Protein 9F8N (pdb70)

B-factor: mean 28.74, std 10.22, range [13.07, 97.09]

Foldseek 3Di:
DVVVVLVVLLVLLVVLVVCLQAQWAPSLLVNLVLADQQAKEFECDDPVNHTDIQTGSVSSNVVSVVCCVFFVGKHWAPWDKAQDPRSFKIKIKTKMWGWGRDPPFDIFIAIWIKMWMFGDDPSGTRYIYIYTDCVRVCVRRVHDDDDDDCPVPD/DVVVLVVLLVLVVVLVVCLQQQWAPSLLVNLVLADQQAKEFECDDPVNHTDIQTGSVSSNVVSVVCCVFFVGKHWAPWDKAQDPRSFKIKIKTKMWGWGRDPPFDIFIAIWIKMWMFGDDPSGTRYIYMYTDCVRVCVRRVHDDDDDDCPVDD

Solvent-accessible surface area: 14628 Å² total; per-residue (Å²): 116,76,69,61,64,79,84,64,33,45,76,83,2,72,80,17,0,60,98,4,0,97,15,108,33,128,58,14,69,99,47,39,88,15,4,16,118,88,0,25,1,14,36,59,9,5,9,55,28,123,54,66,28,35,164,14,52,89,56,16,13,110,74,7,98,27,17,30,137,14,36,52,85,25,38,13,35,81,44,72,13,8,37,6,80,46,15,53,13,0,5,1,12,2,132,1,74,8,3,0,47,21,46,68,25,100,156,17,104,7,156,13,56,6,5,0,0,0,98,13,80,149,22,50,0,72,48,3,20,31,10,12,8,3,0,42,24,2,92,18,5,67,28,113,34,22,100,16,129,91,137,48,50,151,119,73,81,70,85,73,59,30,48,118,82,2,68,97,18,0,61,98,4,2,109,16,122,33,130,59,13,67,145,47,38,90,16,4,14,99,82,0,24,1,15,35,56,10,6,11,61,23,126,54,69,28,33,163,14,67,94,58,16,14,110,74,8,97,24,20,30,126,8,38,48,82,24,42,18,41,104,52,79,14,2,39,7,75,46,10,53,16,0,6,1,22,2,75,1,58,2,8,0,44,22,42,68,24,101,163,20,109,6,130,5,46,6,5,0,0,0,98,13,85,151,24,54,0,67,50,4,19,31,11,12,10,3,0,43,23,3,104,19,5,70,30,87,29,27,139,14,127,88,138,51,50,154

Nearest PDB structures (foldseek):
  3jun-assembly1_A  TM=9.970E-01  e=4.809E-33  Burkholderia lata
  3dzl-assembly1_B  TM=9.963E-01  e=4.518E-33  Burkholderia lata
  3ff0-assembly1_B  TM=9.813E-01  e=1.593E-27  Pseudomonas aeruginosa
  3ff0-assembly1_A  TM=9.907E-01  e=1.100E-26  Pseudomonas aeruginosa
  3cnx-assembly1_A  TM=5.283E-01  e=7.586E-04  Streptomyces avermitilis

Sequence (307 aa):
SENRAQVAARQHNRRKIVEQQYMHTRGEARLKRHLLFTEDGVGGLWTTDSGQPIAIRGREKLGEHAVWWSSLQCFPDWVWTDIQIFETQDPNWFWVECRGEGAIVFPGYPRRGQQYRRNHFLHSFRFENGLIKEQREFMNPCEQFRRSLGIEVPEVRRDGLPENRAQVAARQHNRKIVEQYMHHTRGEARLKRHLLFTEDGVGGLWTTDSGQPIAIRGRREKLGEHAVWWSLQCFPDWVWTDIQQIFETQDPNWFWVECRGEGAIVFPGYPRGQQYRNHFLHSFRFEENGLIKEQREFMNPCEQFRSLGIEVPEVRRDGLP

Organism: Burkholderia lata (strain ATCC 17760 / DSM 23089 / LMG 22485 / NCIMB 9086 / R18194 / 383) (NCBI:txid482957)

InterPro domains:
  IPR004964 Phenazine biosynthesis protein A/B [PF03284] (16-164)
  IPR032710 NTF2-like domain superfamily [SSF54427] (23-152)

Structure (mmCIF, N/CA/C/O backbone):
data_9F8N
#
_entry.id   9F8N
#
_cell.length_a   54.016
_cell.length_b   68.849
_cell.length_c   54.170
_cell.angle_alpha   90.00
_cell.angle_beta   100.72
_cell.angle_gamma   90.00
#
_symmetry.space_group_name_H-M   'P 1 21 1'
#
loop_
_entity.id
_entity.type
_entity.pdbx_description
1 polymer 'Phenazine biosynthesis protein A/B'
2 non-polymer [2-(4-hydroxyphenyl)-6-oxidanyl-1-benzothiophen-3-yl]-[2-(2-methylpropylamino)phenyl]methanone
3 non-polymer GLYCEROL
4 water water
#
loop_
_atom_site.group_PDB
_atom_site.id
_atom_site.type_symbol
_atom_site.label_atom_id
_atom_site.label_alt_id
_atom_site.label_comp_id
_atom_site.label_asym_id
_atom_site.label_entity_id
_atom_site.label_seq_id
_atom_site.pdbx_PDB_ins_code
_atom_site.Cartn_x
_atom_site.Cartn_y
_atom_site.Cartn_z
_atom_site.occupancy
_atom_site.B_iso_or_equiv
_atom_site.auth_seq_id
_atom_site.auth_comp_id
_atom_site.auth_asym_id
_atom_site.auth_atom_id
_atom_site.pdbx_PDB_model_num
ATOM 1 N N . SER A 1 31 ? -16.697 24.941 -5.548 1.00 62.77 11 SER A N 1
ATOM 2 C CA . SER A 1 31 ? -16.984 23.756 -4.743 1.00 61.04 11 SER A CA 1
ATOM 3 C C . SER A 1 31 ? -16.203 23.769 -3.428 1.00 55.44 11 SER A C 1
ATOM 4 O O . SER A 1 31 ? -15.220 23.029 -3.252 1.00 52.32 11 SER A O 1
ATOM 7 N N . GLU A 1 32 ? -16.649 24.622 -2.505 1.00 52.21 12 GLU A N 1
ATOM 8 C CA . GLU A 1 32 ? -15.998 24.718 -1.203 1.00 50.59 12 GLU A CA 1
ATOM 9 C C . GLU A 1 32 ? -16.032 23.376 -0.482 1.00 48.54 12 GLU A C 1
ATOM 10 O O . GLU A 1 32 ? -15.011 22.905 0.030 1.00 47.29 12 GLU A O 1
ATOM 14 N N . ASN A 1 33 ? -17.200 22.727 -0.454 1.00 49.70 13 ASN A N 1
ATOM 15 C CA . ASN A 1 33 ? -17.310 21.457 0.258 1.00 49.02 13 ASN A CA 1
ATOM 16 C C . ASN A 1 33 ? -16.411 20.400 -0.377 1.00 46.51 13 ASN A C 1
ATOM 17 O O . ASN A 1 33 ? -15.737 19.642 0.327 1.00 44.24 13 ASN A O 1
ATOM 21 N N . ARG A 1 34 ? -16.400 20.326 -1.711 1.00 44.87 14 ARG A N 1
ATOM 22 C CA . ARG A 1 34 ? -15.541 19.359 -2.388 1.00 42.90 14 ARG A CA 1
ATOM 23 C C . ARG A 1 34 ? -14.075 19.582 -2.030 1.00 39.25 14 ARG A C 1
ATOM 24 O O . ARG A 1 34 ? -13.334 18.625 -1.783 1.00 38.00 14 ARG A O 1
ATOM 28 N N . ALA A 1 35 ? -13.639 20.841 -1.998 1.00 36.69 15 ALA A N 1
ATOM 29 C CA . ALA A 1 35 ? -12.261 21.133 -1.622 1.00 35.45 15 ALA A CA 1
ATOM 30 C C . ALA A 1 35 ? -11.973 20.735 -0.176 1.00 32.51 15 ALA A C 1
ATOM 31 O O . ALA A 1 35 ? -10.906 20.196 0.137 1.00 31.03 15 ALA A O 1
ATOM 38 N N . GLN A 1 36 ? -12.906 20.996 0.723 1.00 32.57 16 GLN A N 1
ATOM 39 C CA . GLN A 1 36 ? -12.687 20.606 2.106 1.00 33.13 16 GLN A CA 1
ATOM 40 C C . GLN A 1 36 ? -12.635 19.095 2.257 1.00 31.29 16 GLN A C 1
ATOM 41 O O . GLN A 1 36 ? -11.813 18.574 3.015 1.00 30.64 16 GLN A O 1
ATOM 55 N N . VAL A 1 37 ? -13.511 18.376 1.565 1.00 32.11 17 VAL A N 1
ATOM 56 C CA . VAL A 1 37 ? -13.515 16.920 1.656 1.00 33.52 17 VAL A CA 1
ATOM 57 C C . VAL A 1 37 ? -12.195 16.352 1.150 1.00 32.49 17 VAL A C 1
ATOM 58 O O . VAL A 1 37 ? -11.597 15.474 1.785 1.00 32.83 17 VAL A O 1
ATOM 71 N N . ALA A 1 38 ? -11.702 16.871 0.018 1.00 29.51 18 ALA A N 1
ATOM 72 C CA . ALA A 1 38 ? -10.443 16.387 -0.543 1.00 28.73 18 ALA A CA 1
ATOM 73 C C . ALA A 1 38 ? -9.287 16.644 0.406 1.00 26.60 18 ALA A C 1
ATOM 74 O O . ALA A 1 38 ? -8.405 15.791 0.579 1.00 26.97 18 ALA A O 1
ATOM 81 N N . ALA A 1 39 ? -9.254 17.832 1.004 1.00 24.72 19 ALA A N 1
ATOM 82 C CA . ALA A 1 39 ? -8.187 18.144 1.936 1.00 24.77 19 ALA A CA 1
ATOM 83 C C . ALA A 1 39 ? -8.231 17.184 3.110 1.00 24.30 19 ALA A C 1
ATOM 84 O O . ALA A 1 39 ? -7.202 16.659 3.539 1.00 23.81 19 ALA A O 1
ATOM 91 N N . ARG A 1 40 ? -9.420 16.971 3.677 1.00 24.76 20 ARG A N 1
ATOM 92 C CA . ARG A 1 40 ? -9.501 16.123 4.863 1.00 23.88 20 ARG A CA 1
ATOM 93 C C . ARG A 1 40 ? -9.065 14.687 4.569 1.00 23.64 20 ARG A C 1
ATOM 94 O O . ARG A 1 40 ? -8.322 14.085 5.355 1.00 24.36 20 ARG A O 1
ATOM 115 N N . GLN A 1 41 ? -9.431 14.151 3.407 1.00 23.31 21 GLN A N 1
ATOM 116 C CA . GLN A 1 41 ? -9.069 12.774 3.102 1.00 22.04 21 GLN A CA 1
ATOM 117 C C . GLN A 1 41 ? -7.562 12.633 2.909 1.00 23.29 21 GLN A C 1
ATOM 118 O O . GLN A 1 41 ? -6.956 11.650 3.363 1.00 23.87 21 GLN A O 1
ATOM 125 N N . HIS A 1 42 ? -6.942 13.601 2.221 1.00 22.51 22 HIS A N 1
ATOM 126 C CA . HIS A 1 42 ? -5.499 13.552 2.055 1.00 19.64 22 HIS A CA 1
ATOM 127 C C . HIS A 1 42 ? -4.794 13.727 3.387 1.00 19.37 22 HIS A C 1
ATOM 128 O O . HIS A 1 42 ? -3.869 12.979 3.711 1.00 19.62 22 HIS A O 1
ATOM 142 N N . ASN A 1 43 ? -5.225 14.729 4.168 1.00 19.50 23 ASN A N 1
ATOM 143 C CA . ASN A 1 43 ? -4.559 14.995 5.433 1.00 19.85 23 ASN A CA 1
ATOM 144 C C . ASN A 1 43 ? -4.658 13.799 6.373 1.00 19.27 23 ASN A C 1
ATOM 145 O O . ASN A 1 43 ? -3.704 13.498 7.101 1.00 19.14 23 ASN A O 1
ATOM 156 N N A ARG A 1 44 ? -5.795 13.103 6.366 0.45 20.95 24 ARG A N 1
ATOM 157 N N B ARG A 1 44 ? -5.800 13.099 6.369 0.55 19.47 24 ARG A N 1
ATOM 158 C CA A ARG A 1 44 ? -5.915 11.917 7.204 0.45 22.21 24 ARG A CA 1
ATOM 159 C CA B ARG A 1 44 ? -5.933 11.898 7.191 0.55 19.62 24 ARG A CA 1
ATOM 160 C C A ARG A 1 44 ? -4.858 10.881 6.842 0.45 21.59 24 ARG A C 1
ATOM 161 C C B ARG A 1 44 ? -4.877 10.858 6.831 0.55 19.55 24 ARG A C 1
ATOM 162 O O A ARG A 1 44 ? -4.280 10.239 7.728 0.45 21.88 24 ARG A O 1
ATOM 163 O O B ARG A 1 44 ? -4.322 10.186 7.708 0.55 19.67 24 ARG A O 1
ATOM 204 N N . LYS A 1 45 ? -4.565 10.727 5.546 1.00 20.57 25 LYS A N 1
ATOM 205 C CA . LYS A 1 45 ? -3.552 9.761 5.144 1.00 22.09 25 LYS A CA 1
ATOM 206 C C . LYS A 1 45 ? -2.179 10.152 5.673 1.00 19.85 25 LYS A C 1
ATOM 207 O O . LYS A 1 45 ? -1.403 9.290 6.078 1.00 20.39 25 LYS A O 1
ATOM 215 N N . ILE A 1 46 ? -1.886 11.451 5.713 1.00 18.58 26 ILE A N 1
ATOM 216 C CA . ILE A 1 46 ? -0.618 11.918 6.270 1.00 18.85 26 ILE A CA 1
ATOM 217 C C . ILE A 1 46 ? -0.562 11.636 7.772 1.00 17.49 26 ILE A C 1
ATOM 218 O O . ILE A 1 46 ? 0.484 11.244 8.301 1.00 18.13 26 ILE A O 1
ATOM 234 N N . VAL A 1 47 ? -1.666 11.887 8.501 1.00 17.75 27 VAL A N 1
ATOM 235 C CA . VAL A 1 47 ? -1.695 11.567 9.935 1.00 18.20 27 VAL A CA 1
ATOM 236 C C . VAL A 1 47 ? -1.439 10.083 10.159 1.00 18.68 27 VAL A C 1
ATOM 237 O O . VAL A 1 47 ? -0.644 9.693 11.024 1.00 18.33 27 VAL A O 1
ATOM 250 N N . GLU A 1 48 ? -2.118 9.238 9.382 1.00 19.05 28 GLU A N 1
ATOM 251 C CA . GLU A 1 48 ? -1.905 7.802 9.484 1.00 19.77 28 GLU A CA 1
ATOM 252 C C . GLU A 1 48 ? -0.438 7.466 9.243 1.00 19.43 28 GLU A C 1
ATOM 253 O O . GLU A 1 48 ? 0.170 6.699 9.996 1.00 19.69 28 GLU A O 1
ATOM 265 N N A GLN A 1 49 ? 0.165 8.057 8.209 0.61 19.27 29 GLN A N 1
ATOM 266 N N C GLN A 1 49 ? 0.137 8.010 8.166 0.39 18.91 29 GLN A N 1
ATOM 267 C CA A GLN A 1 49 ? 1.557 7.738 7.914 0.61 19.48 29 GLN A CA 1
ATOM 268 C CA C GLN A 1 49 ? 1.549 7.782 7.882 0.39 19.17 29 GLN A CA 1
ATOM 269 C C A GLN A 1 49 ? 2.492 8.208 9.024 0.61 19.23 29 GLN A C 1
ATOM 270 C C C GLN A 1 49 ? 2.403 8.159 9.087 0.39 17.71 29 GLN A C 1
ATOM 271 O O A GLN A 1 49 ? 3.473 7.525 9.353 0.61 20.78 29 GLN A O 1
ATOM 272 O O C GLN A 1 49 ? 3.201 7.353 9.577 0.39 17.13 29 GLN A O 1
ATOM 299 N N . TYR A 1 50 ? 2.228 9.387 9.589 1.00 17.31 30 TYR A N 1
ATOM 300 C CA . TYR A 1 50 ? 3.034 9.853 10.704 1.00 17.24 30 TYR A CA 1
ATOM 301 C C . TYR A 1 50 ? 2.960 8.873 11.861 1.00 16.73 30 TYR A C 1
ATOM 302 O O . TYR A 1 50 ? 3.981 8.479 12.429 1.00 17.45 30 TYR A O 1
ATOM 321 N N . MET A 1 51 ? 1.741 8.517 12.263 1.00 16.62 31 MET A N 1
ATOM 322 C CA . MET A 1 51 ? 1.565 7.686 13.442 1.00 16.51 31 MET A CA 1
ATOM 323 C C . MET A 1 51 ? 2.140 6.293 13.279 1.00 17.83 31 MET A C 1
ATOM 324 O O . MET A 1 51 ? 2.475 5.656 14.290 1.00 19.42 31 MET A O 1
ATOM 338 N N . HIS A 1 52 ? 2.273 5.812 12.043 1.00 17.97 32 HIS A N 1
ATOM 339 C CA . HIS A 1 52 ? 2.812 4.497 11.761 1.00 18.87 32 HIS A CA 1
ATOM 340 C C . HIS A 1 52 ? 4.277 4.529 11.373 1.00 19.74 32 HIS A C 1
ATOM 341 O O . HIS A 1 52 ? 4.829 3.487 11.018 1.00 22.33 32 HIS A O 1
ATOM 355 N N . THR A 1 53 ? 4.920 5.686 11.440 1.00 19.10 33 THR A N 1
ATOM 356 C CA . THR A 1 53 ? 6.343 5.780 11.099 1.00 19.00 33 THR A CA 1
ATOM 357 C C . THR A 1 53 ? 7.188 5.224 12.242 1.00 20.04 33 THR A C 1
ATOM 358 O O . THR A 1 53 ? 7.167 5.753 13.362 1.00 20.80 33 THR A O 1
ATOM 369 N N . ARG A 1 54 ? 7.957 4.187 11.933 1.00 20.50 34 ARG A N 1
ATOM 370 C CA . ARG A 1 54 ? 8.751 3.470 12.909 1.00 21.01 34 ARG A CA 1
ATOM 371 C C . ARG A 1 54 ? 10.130 3.173 12.347 1.00 23.52 34 ARG A C 1
ATOM 372 O O . ARG A 1 54 ? 10.349 3.202 11.137 1.00 24.12 34 ARG A O 1
ATOM 393 N N . GLY A 1 55 ? 11.055 2.873 13.251 1.00 23.34 35 GLY A N 1
ATOM 394 C CA . GLY A 1 55 ? 12.368 2.416 12.826 1.00 25.19 35 GLY A CA 1
ATOM 395 C C . GLY A 1 55 ? 13.073 3.446 11.967 1.00 25.18 35 GLY A C 1
ATOM 396 O O . GLY A 1 55 ? 12.983 4.658 12.208 1.00 24.67 35 GLY A O 1
ATOM 400 N N . GLU A 1 56 ? 13.825 2.961 10.971 1.00 28.04 36 GLU A N 1
ATOM 401 C CA . GLU A 1 56 ? 14.627 3.860 10.156 1.00 29.64 36 GLU A CA 1
ATOM 402 C C . GLU A 1 56 ? 13.788 4.877 9.401 1.00 28.31 36 GLU A C 1
ATOM 403 O O . GLU A 1 56 ? 14.291 5.959 9.086 1.00 28.26 36 GLU A O 1
ATOM 415 N N . ALA A 1 57 ? 12.517 4.574 9.135 1.00 25.96 37 ALA A N 1
ATOM 416 C CA . ALA A 1 57 ? 11.648 5.527 8.456 1.00 25.23 37 ALA A CA 1
ATOM 417 C C . ALA A 1 57 ? 11.490 6.804 9.266 1.00 22.76 37 ALA A C 1
ATOM 418 O O . ALA A 1 57 ? 11.155 7.843 8.704 1.00 22.35 37 ALA A O 1
ATOM 425 N N . ARG A 1 58 ? 11.747 6.760 10.567 1.00 20.73 38 ARG A N 1
ATOM 426 C CA . ARG A 1 58 ? 11.683 7.988 11.357 1.00 20.71 38 ARG A CA 1
ATOM 427 C C . ARG A 1 58 ? 12.647 9.044 10.827 1.00 21.32 38 ARG A C 1
ATOM 428 O O . ARG A 1 58 ? 12.411 10.242 10.999 1.00 21.31 38 ARG A O 1
ATOM 449 N N . LEU A 1 59 ? 13.741 8.622 10.178 1.00 22.08 39 LEU A N 1
ATOM 450 C CA . LEU A 1 59 ? 14.708 9.573 9.632 1.00 23.57 39 LEU A CA 1
ATOM 451 C C . LEU A 1 59 ? 14.113 10.442 8.534 1.00 23.92 39 LEU A C 1
ATOM 452 O O . LEU A 1 59 ? 14.705 11.475 8.201 1.00 24.59 39 LEU A O 1
ATOM 468 N N . LYS A 1 60 ? 12.986 10.041 7.939 1.00 23.19 40 LYS A N 1
ATOM 469 C CA . LYS A 1 60 ? 12.351 10.803 6.868 1.00 23.25 40 LYS A CA 1
ATOM 470 C C . LYS A 1 60 ? 10.978 11.355 7.253 1.00 21.94 40 LYS A C 1
ATOM 471 O O . LYS A 1 60 ? 10.276 11.920 6.412 1.00 22.47 40 LYS A O 1
ATOM 481 N N . ARG A 1 61 ? 10.586 11.238 8.521 1.00 20.54 41 ARG A N 1
ATOM 482 C CA . ARG A 1 61 ? 9.268 11.721 8.935 1.00 20.17 41 ARG A CA 1
ATOM 483 C C . ARG A 1 61 ? 9.130 13.230 8.758 1.00 19.71 41 ARG A C 1
ATOM 484 O O . ARG A 1 61 ? 8.015 13.729 8.548 1.00 19.62 41 ARG A O 1
ATOM 505 N N . HIS A 1 62 ? 10.242 13.967 8.809 1.00 19.50 42 HIS A N 1
ATOM 506 C CA . HIS A 1 62 ? 10.178 15.409 8.638 1.00 19.66 42 HIS A CA 1
ATOM 507 C C . HIS A 1 62 ? 9.674 15.792 7.251 1.00 20.56 42 HIS A C 1
ATOM 508 O O . HIS A 1 62 ? 9.249 16.928 7.055 1.00 20.72 42 HIS A O 1
ATOM 522 N N . LEU A 1 63 ? 9.728 14.882 6.273 1.00 19.48 43 LEU A N 1
ATOM 523 C CA . LEU A 1 63 ? 9.234 15.214 4.942 1.00 20.55 43 LEU A CA 1
ATOM 524 C C . LEU A 1 63 ? 7.710 15.284 4.904 1.00 20.07 43 LEU A C 1
ATOM 525 O O . LEU A 1 63 ? 7.130 15.699 3.900 1.00 21.18 43 LEU A O 1
ATOM 541 N N . LEU A 1 64 ? 7.035 14.911 5.979 1.00 18.90 44 LEU A N 1
ATOM 542 C CA . LEU A 1 64 ? 5.589 15.101 6.092 1.00 18.31 44 LEU A CA 1
ATOM 543 C C . LEU A 1 64 ? 5.205 16.507 6.527 1.00 17.96 44 LEU A C 1
ATOM 544 O O . LEU A 1 64 ? 4.001 16.789 6.637 1.00 18.84 44 LEU A O 1
ATOM 560 N N . PHE A 1 65 ? 6.184 17.366 6.799 1.00 18.46 45 PHE A N 1
ATOM 561 C CA . PHE A 1 65 ? 5.989 18.734 7.255 1.00 18.17 45 PHE A CA 1
ATOM 562 C C . PHE A 1 65 ? 6.264 19.725 6.126 1.00 19.41 45 PHE A C 1
ATOM 563 O O . PHE A 1 65 ? 7.032 19.458 5.202 1.00 21.33 45 PHE A O 1
ATOM 580 N N . THR A 1 66 ? 5.652 20.906 6.246 1.00 20.20 46 THR A N 1
ATOM 581 C CA . THR A 1 66 ? 6.072 22.044 5.429 1.00 21.58 46 THR A CA 1
ATOM 582 C C . THR A 1 66 ? 7.503 22.436 5.818 1.00 21.98 46 THR A C 1
ATOM 583 O O . THR A 1 66 ? 8.016 22.050 6.866 1.00 21.94 46 THR A O 1
ATOM 594 N N . GLU A 1 67 ? 8.157 23.226 4.970 1.00 23.74 47 GLU A N 1
ATOM 595 C CA . GLU A 1 67 ? 9.541 23.581 5.256 1.00 24.75 47 GLU A CA 1
ATOM 596 C C . GLU A 1 67 ? 9.686 24.309 6.582 1.00 24.97 47 GLU A C 1
ATOM 597 O O . GLU A 1 67 ? 10.686 24.124 7.292 1.00 25.97 47 GLU A O 1
ATOM 609 N N . ASP A 1 68 ? 8.707 25.140 6.935 1.00 26.55 48 ASP A N 1
ATOM 610 C CA . ASP A 1 68 ? 8.714 25.866 8.195 1.00 27.11 48 ASP A CA 1
ATOM 611 C C . ASP A 1 68 ? 7.854 25.191 9.265 1.00 25.20 48 ASP A C 1
ATOM 612 O O . ASP A 1 68 ? 7.480 25.830 10.255 1.00 25.94 48 ASP A O 1
ATOM 621 N N . GLY A 1 69 ? 7.525 23.916 9.061 1.00 22.21 49 GLY A N 1
ATOM 622 C CA . GLY A 1 69 ? 6.687 23.210 10.012 1.00 21.51 49 GLY A CA 1
ATOM 623 C C . GLY A 1 69 ? 7.352 23.054 11.366 1.00 20.49 49 GLY A C 1
ATOM 624 O O . GLY A 1 69 ? 8.579 23.039 11.494 1.00 22.21 49 GLY A O 1
ATOM 628 N N . VAL A 1 70 ? 6.516 22.924 12.385 1.00 19.53 50 VAL A N 1
ATOM 629 C CA . VAL A 1 70 ? 6.941 22.836 13.770 1.00 19.34 50 VAL A CA 1
ATOM 630 C C . VAL A 1 70 ? 6.349 21.569 14.370 1.00 18.63 50 VAL A C 1
ATOM 631 O O . VAL A 1 70 ? 5.174 21.253 14.147 1.00 19.21 50 VAL A O 1
ATOM 644 N N . GLY A 1 71 ? 7.169 20.858 15.145 1.00 18.57 51 GLY A N 1
ATOM 645 C CA . GLY A 1 71 ? 6.712 19.713 15.899 1.00 17.96 51 GLY A CA 1
ATOM 646 C C . GLY A 1 71 ? 7.266 19.777 17.313 1.00 18.81 51 GLY A C 1
ATOM 647 O O . GLY A 1 71 ? 8.164 20.542 17.583 1.00 24.38 51 GLY A O 1
ATOM 651 N N . GLY A 1 72 ? 6.726 18.974 18.204 1.00 18.23 52 GLY A N 1
ATOM 652 C CA . GLY A 1 72 ? 7.359 18.837 19.496 1.00 18.38 52 GLY A CA 1
ATOM 653 C C . GLY A 1 72 ? 6.395 18.516 20.617 1.00 17.95 52 GLY A C 1
ATOM 654 O O . GLY A 1 72 ? 5.247 18.125 20.397 1.00 18.16 52 GLY A O 1
ATOM 658 N N . LEU A 1 73 ? 6.908 18.696 21.837 1.00 17.59 53 LEU A N 1
ATOM 659 C CA . LEU A 1 73 ? 6.302 18.228 23.080 1.00 17.86 53 LEU A CA 1
ATOM 660 C C . LEU A 1 73 ? 5.797 19.437 23.859 1.00 17.43 53 LEU A C 1
ATOM 661 O O . LEU A 1 73 ? 6.575 20.317 24.235 1.00 18.70 53 LEU A O 1
ATOM 677 N N . TRP A 1 74 ? 4.473 19.494 24.071 1.00 17.27 54 TRP A N 1
ATOM 678 C CA . TRP A 1 74 ? 3.884 20.669 24.692 1.00 18.50 54 TRP A CA 1
ATOM 679 C C . TRP A 1 74 ? 3.745 20.550 26.202 1.00 19.98 54 TRP A C 1
ATOM 680 O O . TRP A 1 74 ? 3.368 21.530 26.833 1.00 23.99 54 TRP A O 1
ATOM 701 N N . THR A 1 75 ? 4.056 19.408 26.791 1.00 17.27 55 THR A N 1
ATOM 702 C CA . THR A 1 75 ? 3.892 19.150 28.222 1.00 17.17 55 THR A CA 1
ATOM 703 C C . THR A 1 75 ? 5.244 18.688 28.759 1.00 17.53 55 THR A C 1
ATOM 704 O O . THR A 1 75 ? 5.631 17.539 28.535 1.00 18.67 55 THR A O 1
ATOM 715 N N . THR A 1 76 ? 5.954 19.559 29.475 1.00 19.11 56 THR A N 1
ATOM 716 C CA . THR A 1 76 ? 7.281 19.246 29.982 1.00 19.79 56 THR A CA 1
ATOM 717 C C . THR A 1 76 ? 7.375 19.652 31.446 1.00 19.78 56 THR A C 1
ATOM 718 O O . THR A 1 76 ? 6.538 20.379 31.989 1.00 20.53 56 THR A O 1
ATOM 729 N N . ASP A 1 77 ? 8.484 19.244 32.055 1.00 20.21 57 ASP A N 1
ATOM 730 C CA . ASP A 1 77 ? 8.741 19.578 33.447 1.00 23.01 57 ASP A CA 1
ATOM 731 C C . ASP A 1 77 ? 8.799 21.078 33.655 1.00 24.18 57 ASP A C 1
ATOM 732 O O . ASP A 1 77 ? 8.322 21.586 34.674 1.00 26.61 57 ASP A O 1
ATOM 741 N N . SER A 1 78 ? 9.382 21.806 32.708 1.00 25.34 58 SER A N 1
ATOM 742 C CA . SER A 1 78 ? 9.605 23.222 32.919 1.00 28.72 58 SER A CA 1
ATOM 743 C C . SER A 1 78 ? 8.352 24.043 32.697 1.00 27.47 58 SER A C 1
ATOM 744 O O . SER A 1 78 ? 8.312 25.207 33.108 1.00 31.79 58 SER A O 1
ATOM 752 N N . GLY A 1 79 ? 7.341 23.475 32.046 1.00 25.94 59 GLY A N 1
ATOM 753 C CA . GLY A 1 79 ? 6.148 24.207 31.692 1.00 26.15 59 GLY A CA 1
ATOM 754 C C . GLY A 1 79 ? 6.185 24.931 30.355 1.00 29.77 59 GLY A C 1
ATOM 755 O O . GLY A 1 79 ? 5.190 25.568 29.986 1.00 33.92 59 GLY A O 1
ATOM 759 N N . GLN A 1 80 ? 7.287 24.885 29.638 1.00 27.04 60 GLN A N 1
ATOM 760 C CA . GLN A 1 80 ? 7.373 25.452 28.299 1.00 29.34 60 GLN A CA 1
ATOM 761 C C . GLN A 1 80 ? 7.466 24.334 27.276 1.00 25.61 60 GLN A C 1
ATOM 762 O O . GLN A 1 80 ? 8.129 23.325 27.533 1.00 27.32 60 GLN A O 1
ATOM 776 N N . PRO A 1 81 ? 6.835 24.480 26.111 1.00 25.07 61 PRO A N 1
ATOM 777 C CA . PRO A 1 81 ? 6.985 23.458 25.071 1.00 23.22 61 PRO A CA 1
ATOM 778 C C . PRO A 1 81 ? 8.422 23.337 24.594 1.00 23.32 61 PRO A C 1
ATOM 779 O O . PRO A 1 81 ? 9.192 24.301 24.611 1.00 25.59 61 PRO A O 1
ATOM 790 N N . ILE A 1 82 ? 8.757 22.133 24.139 1.00 21.61 62 ILE A N 1
ATOM 791 C CA . ILE A 1 82 ? 9.974 21.883 23.373 1.00 22.70 62 ILE A CA 1
ATOM 792 C C . ILE A 1 82 ? 9.530 21.836 21.925 1.00 21.89 62 ILE A C 1
ATOM 793 O O . ILE A 1 82 ? 8.959 20.843 21.467 1.00 23.11 62 ILE A O 1
ATOM 809 N N . ALA A 1 83 ? 9.733 22.936 21.218 1.00 22.59 63 ALA A N 1
ATOM 810 C CA . ALA A 1 83 ? 9.265 23.085 19.854 1.00 24.51 63 ALA A CA 1
ATOM 811 C C . ALA A 1 83 ? 10.471 22.963 18.943 1.00 25.13 63 ALA A C 1
ATOM 812 O O . ALA A 1 83 ? 11.465 23.670 19.124 1.00 27.98 63 ALA A O 1
ATOM 819 N N . ILE A 1 84 ? 10.365 22.081 17.967 1.00 22.39 64 ILE A N 1
ATOM 820 C CA . ILE A 1 84 ? 11.410 21.806 16.997 1.00 23.41 64 ILE A CA 1
ATOM 82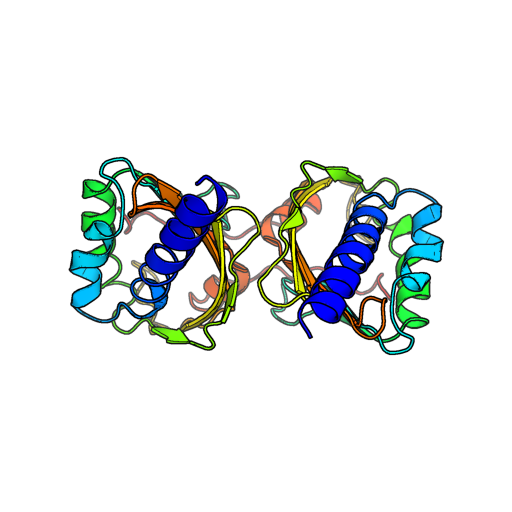1 C C . ILE A 1 84 ? 10.952 22.504 15.720 1.00 22.64 64 ILE A C 1
ATOM 822 O O . ILE A 1 84 ? 9.930 22.135 15.128 1.00 22.97 64 ILE A O 1
ATOM 838 N N . ARG A 1 85 ? 11.688 23.535 15.302 1.00 25.02 65 ARG A N 1
ATOM 839 C CA . ARG A 1 85 ? 11.204 24.502 14.322 1.00 26.30 65 ARG A CA 1
ATOM 840 C C . ARG A 1 85 ? 11.899 24.326 12.977 1.00 26.12 65 ARG A C 1
ATOM 841 O O . ARG A 1 85 ? 13.108 24.580 12.847 1.00 27.75 65 ARG A O 1
ATOM 862 N N . GLY A 1 86 ? 11.128 23.890 11.994 1.00 25.61 66 GLY A N 1
ATOM 863 C CA . GLY A 1 86 ? 11.572 23.801 10.626 1.00 26.04 66 GLY A CA 1
ATOM 864 C C . GLY A 1 86 ? 11.921 22.382 10.259 1.00 26.23 66 GLY A C 1
ATOM 865 O O . GLY A 1 86 ? 12.356 21.575 11.088 1.00 25.11 66 GLY A O 1
ATOM 869 N N . ARG A 1 87 ? 11.728 22.071 8.991 1.00 30.34 67 ARG A N 1
ATOM 870 C CA . ARG A 1 87 ? 11.969 20.721 8.507 1.00 31.72 67 ARG A CA 1
ATOM 871 C C . ARG A 1 87 ? 13.405 20.265 8.764 1.00 33.92 67 ARG A C 1
ATOM 872 O O . ARG A 1 87 ? 13.628 19.102 9.121 1.00 35.29 67 ARG A O 1
ATOM 893 N N . GLU A 1 88 ? 14.395 21.148 8.625 1.00 36.31 68 GLU A N 1
ATOM 894 C CA . GLU A 1 88 ? 15.778 20.729 8.869 1.00 39.02 68 GLU A CA 1
ATOM 895 C C . GLU A 1 88 ? 16.016 20.325 10.327 1.00 35.94 68 GLU A C 1
ATOM 896 O O . GLU A 1 88 ? 16.622 19.280 10.607 1.00 37.33 68 GLU A O 1
ATOM 903 N N . LYS A 1 89 ? 15.573 21.147 11.277 1.00 31.87 69 LYS A N 1
ATOM 904 C CA . LYS A 1 89 ? 15.713 20.763 12.678 1.00 31.32 69 LYS A CA 1
ATOM 905 C C . LYS A 1 89 ? 14.896 19.523 13.020 1.00 27.66 69 LYS A C 1
ATOM 906 O O . LYS A 1 89 ? 15.305 18.728 13.869 1.00 27.93 69 LYS A O 1
ATOM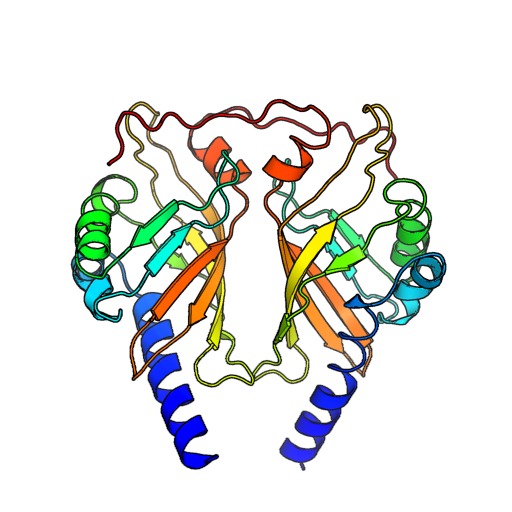 913 N N . LEU A 1 90 ? 13.732 19.337 12.396 1.00 24.48 70 LEU A N 1
ATOM 914 C CA . LEU A 1 90 ? 12.981 18.108 12.647 1.00 22.89 70 LEU A CA 1
ATOM 915 C C . LEU A 1 90 ? 13.769 16.884 12.195 1.00 23.40 70 LEU A C 1
ATOM 916 O O . LEU A 1 90 ? 13.804 15.870 12.898 1.00 24.20 70 LEU A O 1
ATOM 932 N N . GLY A 1 91 ? 14.437 16.969 11.037 1.00 24.78 71 GLY A N 1
ATOM 933 C CA . GLY A 1 91 ? 15.273 15.857 10.598 1.00 27.02 71 GLY A CA 1
ATOM 934 C C . GLY A 1 91 ? 16.427 15.559 11.550 1.00 28.05 71 GLY A C 1
ATOM 935 O O . GLY A 1 91 ? 16.756 14.398 11.800 1.00 29.43 71 GLY A O 1
ATOM 939 N N . GLU A 1 92 ? 17.027 16.594 12.133 1.00 31.20 72 GLU A N 1
ATOM 940 C CA . GLU A 1 92 ? 18.088 16.375 13.120 1.00 34.25 72 GLU A CA 1
ATOM 941 C C . GLU A 1 92 ? 17.551 15.708 14.388 1.00 33.32 72 GLU A C 1
ATOM 942 O O . GLU A 1 92 ? 18.200 14.819 14.965 1.00 33.77 72 GLU A O 1
ATOM 954 N N . HIS A 1 93 ? 16.380 16.155 14.858 1.00 30.95 73 HIS A N 1
ATOM 955 C CA . HIS A 1 93 ? 15.737 15.545 16.023 1.00 30.76 73 HIS A CA 1
ATOM 956 C C . HIS A 1 93 ? 15.541 14.052 15.823 1.00 28.38 73 HIS A C 1
ATOM 957 O O . HIS A 1 93 ? 15.694 13.264 16.762 1.00 28.17 73 HIS A O 1
ATOM 971 N N . ALA A 1 94 ? 15.230 13.636 14.601 1.00 26.56 74 ALA A N 1
ATOM 972 C CA . ALA A 1 94 ? 15.001 12.220 14.363 1.00 26.21 74 ALA A CA 1
ATOM 973 C C . ALA A 1 94 ? 16.255 11.400 14.634 1.00 25.32 74 ALA A C 1
ATOM 974 O O . ALA A 1 94 ? 16.165 10.266 15.114 1.00 25.28 74 ALA A O 1
ATOM 981 N N . VAL A 1 95 ? 17.429 11.936 14.312 1.00 26.38 75 VAL A N 1
ATOM 982 C CA . VAL A 1 95 ? 18.667 11.224 14.601 1.00 28.82 75 VAL A CA 1
ATOM 983 C C . VAL A 1 95 ? 18.784 10.982 16.095 1.00 28.87 75 VAL A C 1
ATOM 984 O O . VAL A 1 95 ? 19.098 9.872 16.545 1.00 29.30 75 VAL A O 1
ATOM 997 N N A TRP A 1 96 ? 18.498 12.014 16.888 0.54 26.69 76 TRP A N 1
ATOM 998 N N B TRP A 1 96 ? 18.540 12.024 16.894 0.46 30.17 76 TRP A N 1
ATOM 999 C CA A TRP A 1 96 ? 18.564 11.880 18.336 0.54 28.01 76 TRP A CA 1
ATOM 1000 C CA B TRP A 1 96 ? 18.648 11.887 18.342 0.46 33.35 76 TRP A CA 1
ATOM 1001 C C A TRP A 1 96 ? 17.543 10.865 18.826 0.54 27.47 76 TRP A C 1
ATOM 1002 C C B TRP A 1 96 ? 17.553 10.987 18.892 0.46 32.95 76 TRP A C 1
ATOM 1003 O O A TRP A 1 96 ? 17.855 10.003 19.653 0.54 30.54 76 TRP A O 1
ATOM 1004 O O B TRP A 1 96 ? 17.761 10.303 19.899 0.46 34.71 76 TRP A O 1
ATOM 1011 N N A SER A 1 97 ? 16.307 10.956 18.323 0.54 27.37 77 SER A N 1
ATOM 1012 N N B SER A 1 97 ? 16.386 10.979 18.248 0.46 31.63 77 SER A N 1
ATOM 1013 C CA A SER A 1 97 ? 15.244 10.080 18.798 0.54 30.32 77 SER A CA 1
ATOM 1014 C CA B SER A 1 97 ? 15.280 10.155 18.714 0.46 30.92 77 SER A CA 1
ATOM 1015 C C A SER A 1 97 ? 15.544 8.623 18.485 0.54 29.67 77 SER A C 1
ATOM 1016 C C B SER A 1 97 ? 15.550 8.678 18.472 0.46 29.97 77 SER A C 1
ATOM 1017 O O A SER A 1 97 ? 15.218 7.736 19.278 0.54 30.50 77 SER A O 1
ATOM 1018 O O B SER A 1 97 ? 15.210 7.835 19.306 0.46 30.60 77 SER A O 1
ATOM 1033 N N . LEU A 1 98 ? 16.166 8.342 17.342 1.00 30.06 78 LEU A N 1
ATOM 1034 C CA . LEU A 1 98 ? 16.487 6.945 17.059 1.00 32.87 78 LEU A CA 1
ATOM 1035 C C . LEU A 1 98 ? 17.528 6.388 18.023 1.00 32.88 78 LEU A C 1
ATOM 1036 O O . LEU A 1 98 ? 17.546 5.177 18.298 1.00 34.64 78 LEU A O 1
ATOM 1053 N N . GLN A 1 99 ? 18.372 7.245 18.576 1.00 30.13 79 GLN A N 1
ATOM 1054 C CA . GLN A 1 99 ? 19.303 6.784 19.593 1.00 31.30 79 GLN A CA 1
ATOM 1055 C C . GLN A 1 99 ? 18.636 6.681 20.958 1.00 28.94 79 GLN A C 1
ATOM 1056 O O . GLN A 1 99 ? 18.852 5.708 21.684 1.00 30.40 79 GLN A O 1
ATOM 1070 N N . CYS A 1 100 ? 17.840 7.669 21.336 1.00 26.74 80 CYS A N 1
ATOM 1071 C CA . CYS A 1 100 ? 17.300 7.717 22.691 1.00 27.10 80 CYS A CA 1
ATOM 1072 C C . CYS A 1 100 ? 16.017 6.926 22.852 1.00 24.70 80 CYS A C 1
ATOM 1073 O O . CYS A 1 100 ? 15.701 6.509 23.966 1.00 25.28 80 CYS A O 1
ATOM 1081 N N . PHE A 1 101 ? 15.306 6.672 21.764 1.00 21.82 81 PHE A N 1
ATOM 1082 C CA . PHE A 1 101 ? 14.065 5.901 21.778 1.00 20.72 81 PHE A CA 1
ATOM 1083 C C . PHE A 1 101 ? 14.138 4.914 20.619 1.00 20.55 81 PHE A C 1
ATOM 1084 O O . PHE A 1 101 ? 13.434 5.045 19.613 1.00 20.94 81 PHE A O 1
ATOM 1101 N N . PRO A 1 102 ? 15.013 3.909 20.725 1.00 21.74 82 PRO A N 1
ATOM 1102 C CA . PRO A 1 102 ? 15.391 3.125 19.531 1.00 21.82 82 PRO A CA 1
ATOM 1103 C C . PRO A 1 102 ? 14.280 2.255 18.959 1.00 22.41 82 PRO A C 1
ATOM 1104 O O . PRO A 1 102 ? 14.342 1.928 17.775 1.00 26.08 82 PRO A O 1
ATOM 1115 N N . ASP A 1 103 ? 13.281 1.863 19.749 1.00 21.50 83 ASP A N 1
ATOM 1116 C CA . ASP A 1 103 ? 12.229 0.962 19.291 1.00 21.10 83 ASP A CA 1
ATOM 1117 C C . ASP A 1 103 ? 10.843 1.559 19.489 1.00 19.37 83 ASP A C 1
ATOM 1118 O O . ASP A 1 103 ? 9.856 0.812 19.557 1.00 21.59 83 ASP A O 1
ATOM 1127 N N . TRP A 1 104 ? 10.746 2.883 19.574 1.00 19.12 84 TRP A N 1
ATOM 1128 C CA . TRP A 1 104 ? 9.491 3.545 19.926 1.00 18.50 84 TRP A CA 1
ATOM 1129 C C . TRP A 1 104 ? 8.376 3.215 18.955 1.00 19.20 84 TRP A C 1
ATOM 1130 O O . TRP A 1 104 ? 8.543 3.305 17.730 1.00 20.15 84 TRP A O 1
ATOM 1151 N N . VAL A 1 105 ? 7.211 2.904 19.513 1.00 17.67 85 VAL A N 1
ATOM 1152 C CA . VAL A 1 105 ? 6.005 2.719 18.730 1.00 17.66 85 VAL A CA 1
ATOM 1153 C C . VAL A 1 105 ? 4.850 3.468 19.367 1.00 17.53 85 VAL A C 1
ATOM 1154 O O . VAL A 1 105 ? 4.721 3.535 20.589 1.00 17.99 85 VAL A O 1
ATOM 1167 N N . TRP A 1 106 ? 3.982 3.978 18.506 1.00 16.97 86 TRP A N 1
ATOM 1168 C CA . TRP A 1 106 ? 2.651 4.437 18.875 1.00 16.54 86 TRP A CA 1
ATOM 1169 C C . TRP A 1 106 ? 1.665 3.287 18.700 1.00 17.45 86 TRP A C 1
ATOM 1170 O O . TRP A 1 106 ? 1.710 2.561 17.703 1.00 18.74 86 TRP A O 1
ATOM 1191 N N . THR A 1 107 ? 0.767 3.130 19.672 1.00 17.26 87 THR A N 1
ATOM 1192 C CA . THR A 1 107 ? -0.178 2.020 19.712 1.00 18.31 87 THR A CA 1
ATOM 1193 C C . THR A 1 107 ? -1.565 2.583 20.038 1.00 17.69 87 THR A C 1
ATOM 1194 O O . THR A 1 107 ? -1.708 3.740 20.420 1.00 17.20 87 THR A O 1
ATOM 1205 N N . ASP A 1 108 ? -2.605 1.763 19.890 1.00 18.50 88 ASP A N 1
ATOM 1206 C CA . ASP A 1 108 ? -3.964 2.158 20.274 1.00 19.15 88 ASP A CA 1
ATOM 1207 C C . ASP A 1 108 ? -4.360 3.458 19.584 1.00 18.84 88 ASP A C 1
ATOM 1208 O O . ASP A 1 108 ? -4.963 4.357 20.168 1.00 18.65 88 ASP A O 1
ATOM 1217 N N . ILE A 1 109 ? -4.020 3.565 18.309 1.00 17.98 89 ILE A N 1
ATOM 1218 C CA . ILE A 1 109 ? -4.127 4.833 17.592 1.00 17.37 89 ILE A CA 1
ATOM 1219 C C . ILE A 1 109 ? -5.580 5.068 17.201 1.00 18.23 89 ILE A C 1
ATOM 1220 O O . ILE A 1 109 ? -6.187 4.236 16.520 1.00 20.97 89 ILE A O 1
ATOM 1236 N N . GLN A 1 110 ? -6.119 6.221 17.611 1.00 17.00 90 GLN A N 1
ATOM 1237 C CA . GLN A 1 110 ? -7.459 6.651 17.243 1.00 17.37 90 GLN A CA 1
ATOM 1238 C C . GLN A 1 110 ? -7.327 8.043 16.645 1.00 16.96 90 GLN A C 1
ATOM 1239 O O . GLN A 1 110 ? -6.962 8.998 17.345 1.00 17.56 90 GLN A O 1
ATOM 1253 N N . ILE A 1 111 ? -7.674 8.174 15.373 1.00 17.19 91 ILE A N 1
ATOM 1254 C CA . ILE A 1 111 ? -7.563 9.436 14.656 1.00 17.12 91 ILE A CA 1
ATOM 1255 C C . ILE A 1 111 ? -8.930 10.118 14.610 1.00 17.92 91 ILE A C 1
ATOM 1256 O O . ILE A 1 111 ? -9.938 9.509 14.221 1.00 20.80 91 ILE A O 1
ATOM 1272 N N . PHE A 1 112 ? -8.957 11.399 14.990 1.00 16.92 92 PHE A N 1
ATOM 1273 C CA . PHE A 1 112 ? -10.169 12.205 14.963 1.00 17.33 92 PHE A CA 1
ATOM 1274 C C . PHE A 1 112 ? -10.030 13.297 13.914 1.00 17.82 92 PHE A C 1
ATOM 1275 O O . PHE A 1 112 ? -9.174 14.191 14.020 1.00 18.17 92 PHE A O 1
ATOM 1292 N N . GLU A 1 113 ? -10.863 13.198 12.878 1.00 18.09 93 GLU A N 1
ATOM 1293 C CA . GLU A 1 113 ? -11.072 14.334 12.003 1.00 20.04 93 GLU A CA 1
ATOM 1294 C C . GLU A 1 113 ? -11.870 15.384 12.776 1.00 19.66 93 GLU A C 1
ATOM 1295 O O . GLU A 1 113 ? -12.503 15.081 13.794 1.00 20.88 93 GLU A O 1
ATOM 1307 N N . THR A 1 114 ? -11.878 16.615 12.285 1.00 19.50 94 THR A N 1
ATOM 1308 C CA . THR A 1 114 ? -12.660 17.671 12.9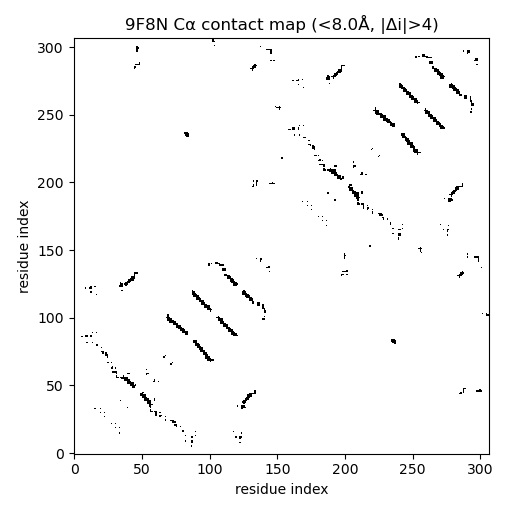13 1.00 19.87 94 THR A CA 1
ATOM 1309 C C . THR A 1 114 ? -13.405 18.464 11.841 1.00 20.69 94 THR A C 1
ATOM 1310 O O . THR A 1 114 ? -13.279 18.206 10.643 1.00 21.34 94 THR A O 1
ATOM 1321 N N . GLN A 1 115 ? -14.176 19.465 12.281 1.00 20.83 95 GLN A N 1
ATOM 1322 C CA . GLN A 1 115 ? -14.866 20.332 11.329 1.00 22.50 95 GLN A CA 1
ATOM 1323 C C . GLN A 1 115 ? -13.888 21.148 10.491 1.00 22.68 95 GLN A C 1
ATOM 1324 O O . GLN A 1 115 ? -14.260 21.653 9.433 1.00 23.92 95 GLN A O 1
ATOM 1338 N N . ASP A 1 116 ? -12.645 21.296 10.953 1.00 21.78 96 ASP A N 1
ATOM 1339 C CA . ASP A 1 116 ? -11.600 21.955 10.176 1.00 21.40 96 ASP A CA 1
ATOM 1340 C C . ASP A 1 116 ? -10.885 20.862 9.401 1.00 20.75 96 ASP A C 1
ATOM 1341 O O . ASP A 1 116 ? -10.239 20.001 10.018 1.00 20.43 96 ASP A O 1
ATOM 1350 N N . PRO A 1 117 ? -10.987 20.837 8.070 1.00 21.56 97 PRO A N 1
ATOM 1351 C CA . PRO A 1 117 ? -10.318 19.768 7.312 1.00 21.88 97 PRO A CA 1
ATOM 1352 C C . PRO A 1 117 ? -8.813 19.740 7.476 1.00 21.29 97 PRO A C 1
ATOM 1353 O O . PRO A 1 117 ? -8.188 18.718 7.147 1.00 21.86 97 PRO A O 1
ATOM 1364 N N . ASN A 1 118 ? -8.219 20.828 7.976 1.00 20.49 98 ASN A N 1
ATOM 1365 C CA . ASN A 1 118 ? -6.793 20.928 8.228 1.00 20.26 98 ASN A CA 1
ATOM 1366 C C . ASN A 1 118 ? -6.406 20.748 9.692 1.00 20.08 98 ASN A C 1
ATOM 1367 O O . ASN A 1 118 ? -5.268 21.061 10.054 1.00 22.01 98 ASN A O 1
ATOM 1378 N N . TRP A 1 119 ? -7.282 20.212 10.538 1.00 18.46 99 TRP A N 1
ATOM 1379 C CA . TRP A 1 119 ? -6.953 19.987 11.952 1.00 17.52 99 TRP A CA 1
ATOM 1380 C C . TRP A 1 119 ? -7.459 18.621 12.386 1.00 17.56 99 TRP A C 1
ATOM 1381 O O . TRP A 1 119 ? -8.653 18.324 12.238 1.00 18.48 99 TRP A O 1
ATOM 1402 N N . PHE A 1 120 ? -6.544 17.794 12.887 1.00 17.54 100 PHE A N 1
ATOM 1403 C CA . PHE A 1 120 ? -6.834 16.470 13.399 1.00 17.07 100 PHE A CA 1
ATOM 1404 C C . PHE A 1 120 ? -6.298 16.352 14.814 1.00 16.63 100 PHE A C 1
ATOM 1405 O O . PHE A 1 120 ? -5.305 16.994 15.181 1.00 17.49 100 PHE A O 1
ATOM 1422 N N . TRP A 1 121 ? -6.919 15.466 15.578 1.00 16.24 101 TRP A N 1
ATOM 1423 C CA . TRP A 1 121 ? -6.415 15.050 16.877 1.00 15.74 101 TRP A CA 1
ATOM 1424 C C . TRP A 1 121 ? -6.236 13.542 16.856 1.00 15.89 101 TRP A C 1
ATOM 1425 O O . TRP A 1 121 ? -6.964 12.832 16.164 1.00 17.67 101 TRP A O 1
ATOM 1446 N N . VAL A 1 122 ? -5.263 13.074 17.628 1.00 15.23 102 VAL A N 1
ATOM 1447 C CA . VAL A 1 122 ? -5.024 11.644 17.763 1.00 15.16 102 VAL A CA 1
ATOM 1448 C C . VAL A 1 122 ? -4.897 11.311 19.235 1.00 15.41 102 VAL A C 1
ATOM 1449 O O . VAL A 1 122 ? -4.164 11.983 19.964 1.00 17.25 102 VAL A O 1
ATOM 1462 N N . GLU A 1 123 ? -5.600 10.280 19.667 1.00 14.82 103 GLU A N 1
ATOM 1463 C CA . GLU A 1 123 ? -5.408 9.700 20.986 1.00 15.07 103 GLU A CA 1
ATOM 1464 C C . GLU A 1 123 ? -4.672 8.373 20.787 1.00 15.12 103 GLU A C 1
ATOM 1465 O O . GLU A 1 123 ? -5.038 7.578 19.911 1.00 16.12 103 GLU A O 1
ATOM 1477 N N . CYS A 1 124 ? -3.626 8.134 21.578 1.00 15.01 104 CYS A N 1
ATOM 1478 C CA . CYS A 1 124 ? -2.895 6.875 21.422 1.00 15.04 104 CYS A CA 1
ATOM 1479 C C . CYS A 1 124 ? -2.093 6.618 22.688 1.00 15.68 104 CYS A C 1
ATOM 1480 O O . CYS A 1 124 ? -2.145 7.386 23.649 1.00 16.65 104 CYS A O 1
ATOM 1488 N N . ARG A 1 125 ? -1.369 5.511 22.690 1.00 16.12 105 ARG A N 1
ATOM 1489 C CA . ARG A 1 125 ? -0.323 5.283 23.662 1.00 16.53 105 ARG A CA 1
ATOM 1490 C C . ARG A 1 125 ? 0.995 5.207 22.909 1.00 16.65 105 ARG A C 1
ATOM 1491 O O . ARG A 1 125 ? 1.041 5.101 21.683 1.00 17.76 105 ARG A O 1
ATOM 1512 N N . GLY A 1 126 ? 2.082 5.277 23.651 1.00 17.09 106 GLY A N 1
ATOM 1513 C CA . GLY A 1 126 ? 3.406 5.093 23.081 1.00 18.68 106 GLY A CA 1
ATOM 1514 C C . GLY A 1 126 ? 4.257 4.317 24.053 1.00 18.52 106 GLY A C 1
ATOM 1515 O O . GLY A 1 126 ? 4.068 4.397 25.264 1.00 19.27 106 GLY A O 1
ATOM 1519 N N . GLU A 1 127 ? 5.197 3.549 23.505 1.00 18.52 107 GLU A N 1
ATOM 1520 C CA . GLU A 1 127 ? 6.080 2.797 24.366 1.00 19.71 107 GLU A CA 1
ATOM 1521 C C . GLU A 1 127 ? 7.391 2.453 23.688 1.00 19.21 107 GLU A C 1
ATOM 1522 O O . GLU A 1 127 ? 7.472 2.290 22.465 1.00 18.98 107 GLU A O 1
ATOM 1534 N N . GLY A 1 128 ? 8.399 2.275 24.524 1.00 18.34 108 GLY A N 1
ATOM 1535 C CA . GLY A 1 128 ? 9.678 1.802 24.043 1.00 18.85 108 GLY A CA 1
ATOM 1536 C C . GLY A 1 128 ? 10.733 1.974 25.095 1.00 19.80 108 GLY A C 1
ATOM 1537 O O . GLY A 1 128 ? 10.504 2.566 26.157 1.00 20.15 108 GLY A O 1
ATOM 1541 N N . ALA A 1 129 ? 11.913 1.464 24.766 1.00 20.17 109 ALA A N 1
ATOM 1542 C CA . ALA A 1 129 ? 13.067 1.704 25.611 1.00 21.33 109 ALA A CA 1
ATOM 1543 C C . ALA A 1 129 ? 13.379 3.204 25.636 1.00 20.77 109 ALA A C 1
ATOM 1544 O O . ALA A 1 129 ? 13.215 3.909 24.636 1.00 21.77 109 ALA A O 1
ATOM 1551 N N . ILE A 1 130 ? 13.825 3.701 26.787 1.00 21.35 110 ILE A N 1
ATOM 1552 C CA . ILE A 1 130 ? 14.282 5.085 26.931 1.00 20.82 110 ILE A CA 1
ATOM 1553 C C . ILE A 1 130 ? 15.756 5.059 27.314 1.00 22.14 110 ILE A C 1
ATOM 1554 O O . ILE A 1 130 ? 16.131 4.470 28.335 1.00 23.05 110 ILE A O 1
ATOM 1570 N N . VAL A 1 131 ? 16.583 5.689 26.482 1.00 21.65 111 VAL A N 1
ATOM 1571 C CA . VAL A 1 131 ? 18.034 5.717 26.637 1.00 22.63 111 VAL A CA 1
ATOM 1572 C C . VAL A 1 131 ? 18.440 7.176 26.661 1.00 22.05 111 VAL A C 1
ATOM 1573 O O . VAL A 1 131 ? 19.025 7.703 25.708 1.00 23.69 111 VAL A O 1
ATOM 1586 N N . PHE A 1 132 ? 18.103 7.844 27.734 1.00 21.78 112 PHE A N 1
ATOM 1587 C CA . PHE A 1 132 ? 18.253 9.272 27.851 1.00 22.32 112 PHE A CA 1
ATOM 1588 C C . PHE A 1 132 ? 19.635 9.565 28.405 1.00 23.72 112 PHE A C 1
ATOM 1589 O O . PHE A 1 132 ? 20.111 8.889 29.314 1.00 25.02 112 PHE A O 1
ATOM 1606 N N . PRO A 1 133 ? 20.323 10.578 27.856 1.00 25.26 113 PRO A N 1
ATOM 1607 C CA . PRO A 1 133 ? 21.712 10.811 28.285 1.00 25.62 113 PRO A CA 1
ATOM 1608 C C . PRO A 1 133 ? 21.790 11.075 29.782 1.00 26.27 113 PRO A C 1
ATOM 1609 O O . PRO A 1 133 ? 21.129 11.955 30.309 1.00 29.33 113 PRO A O 1
ATOM 1620 N N . GLY A 1 134 ? 22.634 10.284 30.463 1.00 27.82 114 GLY A N 1
ATOM 1621 C CA . GLY A 1 134 ? 22.904 10.486 31.877 1.00 28.82 114 GLY A CA 1
ATOM 1622 C C . GLY A 1 134 ? 21.902 9.856 32.818 1.00 28.59 114 GLY A C 1
ATOM 1623 O O . GLY A 1 134 ? 21.985 10.090 34.030 1.00 30.19 114 GLY A O 1
ATOM 1627 N N . TYR A 1 135 ? 20.966 9.069 32.312 1.00 25.73 115 TYR A N 1
ATOM 1628 C CA . TYR A 1 135 ? 20.003 8.358 33.135 1.00 24.58 115 TYR A CA 1
ATOM 1629 C C . TYR A 1 135 ? 20.098 6.873 32.846 1.00 25.31 115 TYR A C 1
ATOM 1630 O O . TYR A 1 135 ? 20.533 6.467 31.762 1.00 26.92 115 TYR A O 1
ATOM 1648 N N . PRO A 1 136 ? 19.695 6.021 33.785 1.00 25.20 116 PRO A N 1
ATOM 1649 C CA . PRO A 1 136 ? 19.742 4.580 33.509 1.00 25.94 116 PRO A CA 1
ATOM 1650 C C . PRO A 1 136 ? 18.803 4.228 32.366 1.00 24.48 116 PRO A C 1
ATOM 1651 O O . PRO A 1 136 ? 17.736 4.810 32.215 1.00 24.71 116 PRO A O 1
ATOM 1662 N N A ARG A 1 137 ? 19.220 3.273 31.545 0.51 25.86 117 ARG A N 1
ATOM 1663 N N B ARG A 1 137 ? 19.213 3.264 31.553 0.49 24.72 117 ARG A N 1
ATOM 1664 C CA A ARG A 1 137 ? 18.326 2.753 30.524 0.51 27.74 117 ARG A CA 1
ATOM 1665 C CA B ARG A 1 137 ? 18.331 2.730 30.524 0.49 26.23 117 ARG A CA 1
ATOM 1666 C C A ARG A 1 137 ? 17.065 2.226 31.195 0.51 27.69 117 ARG A C 1
ATOM 1667 C C B ARG A 1 137 ? 17.067 2.185 31.172 0.49 26.95 117 ARG A C 1
ATOM 1668 O O A ARG A 1 137 ? 17.118 1.593 32.255 0.51 29.17 117 ARG A O 1
ATOM 1669 O O B ARG A 1 137 ? 17.122 1.492 32.194 0.49 28.62 117 ARG A O 1
ATOM 1710 N N . GLY A 1 138 ? 15.927 2.512 30.590 1.00 26.37 118 GLY A N 1
ATOM 1711 C CA . GLY A 1 138 ? 14.687 2.026 31.124 1.00 27.26 118 GLY A CA 1
ATOM 1712 C C . GLY A 1 138 ? 13.660 1.755 30.060 1.00 25.58 118 GLY A C 1
ATOM 1713 O O . GLY A 1 138 ? 13.967 1.653 28.868 1.00 25.69 118 GLY A O 1
ATOM 1718 N N A GLN A 1 139 ? 12.419 1.620 30.494 0.59 23.96 119 GLN A N 1
ATOM 1719 N N B GLN A 1 139 ? 12.418 1.619 30.502 0.41 25.07 119 GLN A N 1
ATOM 1720 C CA A GLN A 1 139 ? 11.280 1.425 29.610 0.59 22.70 119 GLN A CA 1
ATOM 1721 C CA B GLN A 1 139 ? 11.268 1.414 29.636 0.41 24.45 119 GLN A CA 1
ATOM 1722 C C A GLN A 1 139 ? 10.292 2.534 29.915 0.59 22.66 119 GLN A C 1
ATOM 1723 C C B GLN A 1 139 ? 10.293 2.542 29.925 0.41 23.54 119 GLN A C 1
ATOM 1724 O O A GLN A 1 139 ? 10.025 2.822 31.085 0.59 25.21 119 GLN A O 1
ATOM 1725 O O B GLN A 1 139 ? 10.026 2.847 31.092 0.41 25.68 119 GLN A O 1
ATOM 1752 N N . TYR A 1 140 ? 9.786 3.172 28.868 1.00 20.45 120 TYR A N 1
ATOM 1753 C CA . TYR A 1 140 ? 8.848 4.282 28.977 1.00 18.86 120 TYR A CA 1
ATOM 1754 C C . TYR A 1 140 ? 7.556 3.913 28.265 1.00 18.39 120 TYR A C 1
ATOM 1755 O O . TYR A 1 140 ? 7.575 3.461 27.119 1.00 20.65 120 TYR A O 1
ATOM 1774 N N A ARG A 1 141 ? 6.441 4.070 28.963 0.47 18.49 121 ARG A N 1
ATOM 1775 N N B ARG A 1 141 ? 6.436 4.086 28.966 0.53 18.70 121 ARG A N 1
ATOM 1776 C CA A ARG A 1 141 ? 5.110 3.895 28.410 0.47 18.84 121 ARG A CA 1
ATOM 1777 C CA B ARG A 1 141 ? 5.099 3.881 28.430 0.53 19.02 121 ARG A CA 1
ATOM 1778 C C A ARG A 1 141 ? 4.288 5.104 28.827 0.47 18.05 121 ARG A C 1
ATOM 1779 C C B ARG A 1 141 ? 4.240 5.066 28.847 0.53 18.20 121 ARG A C 1
ATOM 1780 O O A ARG A 1 141 ? 4.421 5.590 29.954 0.47 19.15 121 ARG A O 1
ATOM 1781 O O B ARG A 1 141 ? 4.259 5.462 30.016 0.53 19.84 121 ARG A O 1
ATOM 1822 N N . ASN A 1 142 ? 3.456 5.613 27.926 1.00 17.61 122 ASN A N 1
ATOM 1823 C CA . ASN A 1 142 ? 2.603 6.736 28.306 1.00 16.89 122 ASN A CA 1
ATOM 1824 C C . ASN A 1 142 ? 1.408 6.823 27.388 1.00 16.79 122 ASN A C 1
ATOM 1825 O O . ASN A 1 142 ? 1.384 6.220 26.320 1.00 17.32 122 ASN A O 1
ATOM 1837 N N . HIS A 1 143 ? 0.418 7.585 27.840 1.00 16.84 123 HIS A N 1
ATOM 1838 C CA . HIS A 1 143 ? -0.726 7.981 27.031 1.00 16.34 123 HIS A CA 1
ATOM 1839 C C . HIS A 1 143 ? -0.427 9.334 26.396 1.00 16.12 123 HIS A C 1
ATOM 1840 O O . HIS A 1 143 ? 0.172 10.198 27.030 1.00 17.38 123 HIS A O 1
ATOM 1855 N N . PHE A 1 144 ? -0.843 9.514 25.139 1.00 15.28 124 PHE A N 1
ATOM 1856 C CA . PHE A 1 144 ? -0.568 10.739 24.415 1.00 14.96 124 PHE A CA 1
ATOM 1857 C C . PHE A 1 144 ? -1.804 11.232 23.690 1.00 15.64 124 PHE A C 1
ATOM 1858 O O . PHE A 1 144 ? -2.644 10.454 23.213 1.00 16.81 124 PHE A O 1
ATOM 1875 N N . LEU A 1 145 ? -1.867 12.552 23.554 1.00 14.99 125 LEU A N 1
ATOM 1876 C CA . LEU A 1 145 ? -2.731 13.196 22.574 1.00 14.52 125 LEU A CA 1
ATOM 1877 C C . LEU A 1 145 ? -1.839 13.979 21.618 1.00 15.18 125 LEU A C 1
ATOM 1878 O O . LEU A 1 145 ? -0.890 14.634 22.044 1.00 16.93 125 LEU A O 1
ATOM 1894 N N . HIS A 1 146 ? -2.171 13.934 20.339 1.00 14.98 126 HIS A N 1
ATOM 1895 C CA . HIS A 1 146 ? -1.462 14.700 19.343 1.00 15.10 126 HIS A CA 1
ATOM 1896 C C . HIS A 1 146 ? -2.431 15.612 18.613 1.00 15.32 126 HIS A C 1
ATOM 1897 O O . HIS A 1 146 ? -3.566 15.232 18.314 1.00 16.29 126 HIS A O 1
ATOM 1911 N N . SER A 1 147 ? -1.953 16.801 18.299 1.00 15.52 127 SER A N 1
ATOM 1912 C CA . SER A 1 147 ? -2.641 17.742 17.439 1.00 15.69 127 SER A CA 1
ATOM 1913 C C . SER A 1 147 ? -1.851 17.916 16.152 1.00 15.12 127 SER A C 1
ATOM 1914 O O . SER A 1 147 ? -0.634 18.106 16.197 1.00 16.39 127 SER A O 1
ATOM 1922 N N . PHE A 1 148 ? -2.546 17.830 15.013 1.00 15.27 128 PHE A N 1
ATOM 1923 C CA . PHE A 1 148 ? -1.931 18.016 13.697 1.00 15.74 128 PHE A CA 1
ATOM 1924 C C . PHE A 1 148 ? -2.699 19.104 12.963 1.00 16.35 128 PHE A C 1
ATOM 1925 O O . PHE A 1 148 ? -3.887 18.934 12.657 1.00 17.21 128 PHE A O 1
ATOM 1942 N N . ARG A 1 149 ? -2.015 20.176 12.593 1.00 16.68 129 ARG A N 1
ATOM 1943 C CA . ARG A 1 149 ? -2.572 21.203 11.721 1.00 18.00 129 ARG A CA 1
ATOM 1944 C C . ARG A 1 149 ? -1.803 21.227 10.406 1.00 18.35 129 ARG A C 1
ATOM 1945 O O . ARG A 1 149 ? -0.571 21.141 10.396 1.00 19.24 129 ARG A O 1
ATOM 1966 N N . PHE A 1 150 ? -2.539 21.316 9.294 1.00 18.47 130 PHE A N 1
ATOM 1967 C CA . PHE A 1 150 ? -2.020 21.171 7.943 1.00 18.81 130 PHE A CA 1
ATOM 1968 C C . PHE A 1 150 ? -2.068 22.476 7.179 1.00 20.02 130 PHE A C 1
ATOM 1969 O O . PHE A 1 150 ? -2.931 23.328 7.414 1.00 22.63 130 PHE A O 1
ATOM 1986 N N . GLU A 1 151 ? -1.151 22.590 6.217 1.00 21.52 131 GLU A N 1
ATOM 1987 C CA . GLU A 1 151 ? -1.169 23.645 5.210 1.00 22.60 131 GLU A CA 1
ATOM 1988 C C . GLU A 1 151 ? -0.702 23.051 3.887 1.00 22.62 131 GLU A C 1
ATOM 1989 O O . GLU A 1 151 ? 0.368 22.439 3.826 1.00 23.07 131 GLU A O 1
ATOM 2001 N N . ASN A 1 152 ? -1.524 23.183 2.849 1.00 25.12 132 ASN A N 1
ATOM 2002 C CA . ASN A 1 152 ? -1.159 22.734 1.503 1.00 26.59 132 ASN A CA 1
ATOM 2003 C C . ASN A 1 152 ? -0.642 21.295 1.493 1.00 24.74 132 ASN A C 1
ATOM 2004 O O . ASN A 1 152 ? 0.378 20.978 0.868 1.00 26.84 132 ASN A O 1
ATOM 2015 N N . GLY A 1 153 ? -1.338 20.418 2.221 1.00 24.43 133 GLY A N 1
ATOM 2016 C CA . GLY A 1 153 ? -1.126 18.995 2.114 1.00 25.08 133 GLY A CA 1
ATOM 2017 C C . GLY A 1 153 ? -0.065 18.418 3.019 1.00 21.10 133 GLY A C 1
ATOM 2018 O O . GLY A 1 153 ? 0.172 17.204 2.964 1.00 21.24 133 GLY A O 1
ATOM 2022 N N . LEU A 1 154 ? 0.596 19.241 3.832 1.00 20.02 134 LEU A N 1
ATOM 2023 C CA . LEU A 1 154 ? 1.642 18.793 4.750 1.00 19.15 134 LEU A CA 1
ATOM 2024 C C . LEU A 1 154 ? 1.410 19.377 6.138 1.00 19.06 134 LEU A C 1
ATOM 2025 O O . LEU A 1 154 ? 0.639 20.325 6.324 1.00 19.74 134 LEU A O 1
ATOM 2041 N N . ILE A 1 155 ? 2.113 18.817 7.119 1.00 18.64 135 ILE A N 1
ATOM 2042 C CA . ILE A 1 155 ? 1.920 19.226 8.509 1.00 18.63 135 ILE A CA 1
ATOM 2043 C C . ILE A 1 155 ? 2.621 20.562 8.746 1.00 17.92 135 ILE A C 1
ATOM 2044 O O . ILE A 1 155 ? 3.833 20.681 8.554 1.00 19.64 135 ILE A O 1
ATOM 2060 N N . LYS A 1 156 ? 1.863 21.555 9.202 1.00 18.47 136 LYS A N 1
ATOM 2061 C CA . LYS A 1 156 ? 2.383 22.852 9.597 1.00 19.74 136 LYS A CA 1
ATOM 2062 C C . LYS A 1 156 ? 2.713 22.876 11.083 1.00 18.97 136 LYS A C 1
ATOM 2063 O O . LYS A 1 156 ? 3.697 23.510 11.491 1.00 19.71 136 LYS A O 1
ATOM 2082 N N . GLU A 1 157 ? 1.932 22.173 11.905 1.00 18.47 137 GLU A N 1
ATOM 2083 C CA . GLU A 1 157 ? 2.181 22.142 13.337 1.00 18.31 137 GLU A CA 1
ATOM 2084 C C . GLU A 1 157 ? 1.722 20.813 13.906 1.00 17.63 137 GLU A C 1
ATOM 2085 O O . GLU A 1 157 ? 0.530 20.483 13.842 1.00 17.94 137 GLU A O 1
ATOM 2097 N N . GLN A 1 158 ? 2.647 20.107 14.534 1.00 16.55 138 GLN A N 1
ATOM 2098 C CA . GLN A 1 158 ? 2.367 18.901 15.298 1.00 15.99 138 GLN A CA 1
ATOM 2099 C C . GLN A 1 158 ? 2.699 19.216 16.749 1.00 16.00 138 GLN A C 1
ATOM 2100 O O . GLN A 1 158 ? 3.748 19.795 17.048 1.00 17.80 138 GLN A O 1
ATOM 2114 N N . ARG A 1 159 ? 1.796 18.850 17.655 1.00 15.55 139 ARG A N 1
ATOM 2115 C CA . ARG A 1 159 ? 2.033 19.004 19.086 1.00 15.87 139 ARG A CA 1
ATOM 2116 C C . ARG A 1 159 ? 1.639 17.726 19.796 1.00 15.78 139 ARG A C 1
ATOM 2117 O O . ARG A 1 159 ? 0.583 17.167 19.514 1.00 17.29 139 ARG A O 1
ATOM 2138 N N . GLU A 1 160 ? 2.437 17.307 20.767 1.00 15.94 140 GLU A N 1
ATOM 2139 C CA . GLU A 1 160 ? 2.067 16.159 21.584 1.00 16.59 140 GLU A CA 1
ATOM 2140 C C . GLU A 1 160 ? 1.959 16.534 23.056 1.00 15.64 140 GLU A C 1
ATOM 2141 O O . GLU A 1 160 ? 2.685 17.400 23.556 1.00 16.64 140 GLU A O 1
ATOM 2153 N N . PHE A 1 161 ? 0.998 15.891 23.723 1.00 15.36 141 PHE A N 1
ATOM 2154 C CA . PHE A 1 161 ? 0.621 16.198 25.094 1.00 15.07 141 PHE A CA 1
ATOM 2155 C C . PHE A 1 161 ? 0.560 14.902 25.896 1.00 14.94 141 PHE A C 1
ATOM 2156 O O . PHE A 1 161 ? -0.081 13.936 25.470 1.00 15.91 141 PHE A O 1
ATOM 2173 N N . MET A 1 162 ? 1.252 14.868 27.027 1.00 14.94 142 MET A N 1
ATOM 2174 C CA . MET A 1 162 ? 1.275 13.683 27.875 1.00 15.17 142 MET A CA 1
ATOM 2175 C C . MET A 1 162 ? 1.410 14.118 29.329 1.00 15.09 142 MET A C 1
ATOM 2176 O O . MET A 1 162 ? 1.494 15.310 29.631 1.00 17.25 142 MET A O 1
ATOM 2190 N N . ASN A 1 163 ? 1.406 13.141 30.238 1.00 15.70 143 ASN A N 1
ATOM 2191 C CA . ASN A 1 163 ? 1.670 13.385 31.648 1.00 15.60 143 ASN A CA 1
ATOM 2192 C C . ASN A 1 163 ? 3.164 13.188 31.903 1.00 15.63 143 ASN A C 1
ATOM 2193 O O . ASN A 1 163 ? 3.638 12.034 31.891 1.00 16.77 143 ASN A O 1
ATOM 2204 N N . PRO A 1 164 ? 3.938 14.250 32.126 1.00 15.44 144 PRO A N 1
ATOM 2205 C CA . PRO A 1 164 ? 5.393 14.070 32.324 1.00 16.11 144 PRO A CA 1
ATOM 2206 C C . PRO A 1 164 ? 5.749 13.190 33.502 1.00 16.31 144 PRO A C 1
ATOM 2207 O O . PRO A 1 164 ? 6.866 12.664 33.543 1.00 17.59 144 PRO A O 1
ATOM 2218 N N . CYS A 1 165 ? 4.859 13.038 34.481 1.00 16.50 145 CYS A N 1
ATOM 2219 C CA . CYS A 1 165 ? 5.169 12.182 35.621 1.00 17.76 145 CYS A CA 1
ATOM 2220 C C . CYS A 1 165 ? 5.533 10.763 35.203 1.00 17.40 145 CYS A C 1
ATOM 2221 O O . CYS A 1 165 ? 6.380 10.137 35.854 1.00 18.26 145 CYS A O 1
ATOM 2229 N N . GLU A 1 166 ? 4.935 10.256 34.134 1.00 17.02 146 GLU A N 1
ATOM 2230 C CA . GLU A 1 166 ? 5.268 8.911 33.691 1.00 17.36 146 GLU A CA 1
ATOM 2231 C C . GLU A 1 166 ? 6.665 8.861 33.084 1.00 18.02 146 GLU A C 1
ATOM 2232 O O . GLU A 1 166 ? 7.359 7.846 33.200 1.00 20.00 146 GLU A O 1
ATOM 2244 N N . GLN A 1 167 ? 7.081 9.928 32.413 1.00 16.87 147 GLN A N 1
ATOM 2245 C CA . GLN A 1 167 ? 8.454 9.989 31.909 1.00 16.96 147 GLN A CA 1
ATOM 2246 C C . GLN A 1 167 ? 9.442 10.111 33.066 1.00 17.44 147 GLN A C 1
ATOM 2247 O O . GLN A 1 167 ? 10.509 9.486 33.048 1.00 18.45 147 GLN A O 1
ATOM 2261 N N . PHE A 1 168 ? 9.103 10.907 34.093 1.00 17.79 148 PHE A N 1
ATOM 2262 C CA . PHE A 1 168 ? 9.940 10.927 35.294 1.00 18.53 148 PHE A CA 1
ATOM 2263 C C . PHE A 1 168 ? 10.154 9.509 35.827 1.00 19.03 148 PHE A C 1
ATOM 2264 O O . PHE A 1 168 ? 11.284 9.099 36.123 1.00 20.04 148 PHE A O 1
ATOM 2281 N N A ARG A 1 169 ? 9.061 8.765 35.992 0.68 18.66 149 ARG A N 1
ATOM 2282 N N B ARG A 1 169 ? 9.065 8.745 35.992 0.32 20.07 149 ARG A N 1
ATOM 2283 C CA A ARG A 1 169 ? 9.169 7.407 36.514 0.68 19.75 149 ARG A CA 1
ATOM 2284 C CA B ARG A 1 169 ? 9.216 7.396 36.533 0.32 21.84 149 ARG A CA 1
ATOM 2285 C C A ARG A 1 169 ? 10.084 6.537 35.658 0.68 20.18 149 ARG A C 1
ATOM 2286 C C B ARG A 1 169 ? 10.143 6.557 35.658 0.32 20.88 149 ARG A C 1
ATOM 2287 O O A ARG A 1 169 ? 10.879 5.760 36.190 0.68 21.83 149 ARG A O 1
ATOM 2288 O O B ARG A 1 169 ? 10.989 5.818 36.168 0.32 21.51 149 ARG A O 1
ATOM 2329 N N . SER A 1 170 ? 10.006 6.670 34.333 1.00 19.62 150 SER A N 1
ATOM 2330 C CA . SER A 1 170 ? 10.822 5.852 33.446 1.00 20.41 150 SER A CA 1
ATOM 2331 C C . SER A 1 170 ? 12.299 6.174 33.593 1.00 20.60 150 SER A C 1
ATOM 2332 O O . SER A 1 170 ? 13.131 5.324 33.285 1.00 21.61 150 SER A O 1
ATOM 2341 N N . LEU A 1 171 ? 12.626 7.383 34.039 1.00 19.64 151 LEU A N 1
ATOM 2342 C CA . LEU A 1 171 ? 13.992 7.844 34.224 1.00 20.22 151 LEU A CA 1
ATOM 2343 C C . LEU A 1 171 ? 14.474 7.678 35.652 1.00 20.66 151 LEU A C 1
ATOM 2344 O O . LEU A 1 171 ? 15.614 8.047 35.949 1.00 22.45 151 LEU A O 1
ATOM 2360 N N . GLY A 1 172 ? 13.649 7.103 36.528 1.00 20.94 152 GLY A N 1
ATOM 2361 C CA . GLY A 1 172 ? 14.029 6.945 37.921 1.00 22.08 152 GLY A CA 1
ATOM 2362 C C . GLY A 1 172 ? 13.964 8.214 38.745 1.00 23.16 152 GLY A C 1
ATOM 2363 O O . GLY A 1 172 ? 14.519 8.262 39.845 1.00 26.18 152 GLY A O 1
ATOM 2367 N N . ILE A 1 173 ? 13.303 9.248 38.231 1.00 22.42 153 ILE A N 1
ATOM 2368 C CA . ILE A 1 173 ? 13.163 10.527 38.913 1.00 22.81 153 ILE A CA 1
ATOM 2369 C C . ILE A 1 173 ? 11.957 10.438 39.839 1.00 23.72 153 ILE A C 1
ATOM 2370 O O . ILE A 1 173 ? 10.868 10.014 39.429 1.00 23.61 153 ILE A O 1
ATOM 2386 N N . GLU A 1 174 ? 12.135 10.854 41.086 1.00 25.71 154 GLU A N 1
ATOM 2387 C CA . GLU A 1 174 ? 11.046 10.784 42.042 1.00 27.71 154 GLU A CA 1
ATOM 2388 C C . GLU A 1 174 ? 9.932 11.753 41.681 1.00 26.58 154 GLU A C 1
ATOM 2389 O O . GLU A 1 174 ? 10.178 12.918 41.356 1.00 27.61 154 GLU A O 1
ATOM 2396 N N . VAL A 1 175 ? 8.700 11.258 41.706 1.00 25.00 155 VAL A N 1
ATOM 2397 C CA . VAL A 1 175 ? 7.534 12.072 41.376 1.00 24.81 155 VAL A CA 1
ATOM 2398 C C . VAL A 1 175 ? 6.966 12.637 42.664 1.00 25.58 155 VAL A C 1
ATOM 2399 O O . VAL A 1 175 ? 6.732 11.884 43.605 1.00 23.90 155 VAL A O 1
ATOM 2412 N N . PRO A 1 176 ? 6.741 13.945 42.725 1.00 30.02 156 PRO A N 1
ATOM 2413 C CA . PRO A 1 176 ? 6.044 14.553 43.863 1.00 33.23 156 PRO A CA 1
ATOM 2414 C C . PRO A 1 176 ? 4.682 13.906 44.115 1.00 31.18 156 PRO A C 1
ATOM 2415 O O . PRO A 1 176 ? 3.985 13.500 43.186 1.00 28.52 156 PRO A O 1
ATOM 2426 N N . GLU A 1 177 ? 4.298 13.806 45.385 1.00 33.62 157 GLU A N 1
ATOM 2427 C CA . GLU A 1 177 ? 3.023 13.201 45.762 1.00 34.38 157 GLU A CA 1
ATOM 2428 C C . GLU A 1 177 ? 2.147 14.271 46.391 1.00 31.76 157 GLU A C 1
ATOM 2429 O O . GLU A 1 177 ? 2.461 14.771 47.476 1.00 33.41 157 GLU A O 1
ATOM 2436 N N . VAL A 1 178 ? 1.022 14.570 45.749 1.00 26.67 158 VAL A N 1
ATOM 2437 C CA . VAL A 1 178 ? 0.059 15.490 46.344 1.00 25.58 158 VAL A CA 1
ATOM 2438 C C . VAL A 1 178 ? -0.623 14.793 47.524 1.00 24.53 158 VAL A C 1
ATOM 2439 O O . VAL A 1 178 ? -1.132 13.670 47.402 1.00 28.02 158 VAL A O 1
ATOM 2452 N N . ARG A 1 179 ? -0.667 15.461 48.672 1.00 22.87 159 ARG A N 1
ATOM 2453 C CA . ARG A 1 179 ? -1.320 14.878 49.840 1.00 24.24 159 ARG A CA 1
ATOM 2454 C C . ARG A 1 179 ? -2.832 14.941 49.652 1.00 25.14 159 ARG A C 1
ATOM 2455 O O . ARG A 1 179 ? -3.383 16.013 49.394 1.00 26.21 159 ARG A O 1
ATOM 2476 N N . ARG A 1 180 ? -3.511 13.802 49.784 1.00 25.47 160 ARG A N 1
ATOM 2477 C CA . ARG A 1 180 ? -4.946 13.718 49.510 1.00 26.73 160 ARG A CA 1
ATOM 2478 C C . ARG A 1 180 ? -5.789 13.509 50.765 1.00 26.38 160 ARG A C 1
ATOM 2479 O O . ARG A 1 180 ? -7.002 13.300 50.658 1.00 27.20 160 ARG A O 1
ATOM 2500 N N . ASP A 1 181 ? -5.182 13.586 51.947 1.00 27.21 161 ASP A N 1
ATOM 2501 C CA . ASP A 1 181 ? -5.915 13.266 53.167 1.00 28.25 161 ASP A CA 1
ATOM 2502 C C . ASP A 1 181 ? -7.139 14.150 53.331 1.00 28.38 161 ASP A C 1
ATOM 2503 O O . ASP A 1 181 ? -8.190 13.707 53.830 1.00 30.41 161 ASP A O 1
ATOM 2512 N N . GLY A 1 182 ? -7.023 15.403 52.938 1.00 27.58 162 GLY A N 1
ATOM 2513 C CA . GLY A 1 182 ? -8.112 16.322 53.137 1.00 28.14 162 GLY A CA 1
ATOM 2514 C C . GLY A 1 182 ? -9.177 16.291 52.081 1.00 28.09 162 GLY A C 1
ATOM 2515 O O . GLY A 1 182 ? -10.142 17.051 52.181 1.00 28.56 162 GLY A O 1
ATOM 2519 N N . LEU A 1 183 ? -9.047 15.425 51.087 1.00 29.73 163 LEU A N 1
ATOM 2520 C CA . LEU A 1 183 ? -9.936 15.352 49.945 1.00 31.95 163 LEU A CA 1
ATOM 2521 C C . LEU A 1 183 ? -10.864 14.155 50.067 1.00 35.57 163 LEU A C 1
ATOM 2522 O O . LEU A 1 183 ? -10.519 13.156 50.707 1.00 35.56 163 LEU A O 1
ATOM 2538 N N . PRO A 1 184 ? -12.061 14.233 49.462 1.00 39.47 164 PRO A N 1
ATOM 2539 C CA . PRO A 1 184 ? -13.003 13.114 49.480 1.00 42.29 164 PRO A CA 1
ATOM 2540 C C . PRO A 1 184 ? -12.414 11.846 48.877 1.00 45.80 164 PRO A C 1
ATOM 2541 O O . PRO A 1 184 ? -11.637 11.975 47.921 1.00 46.79 164 PRO A O 1
ATOM 2552 N N . GLU B 1 32 ? -29.728 7.735 8.216 1.00 59.06 12 GLU B N 1
ATOM 2553 C CA . GLU B 1 32 ? -28.492 7.571 8.978 1.00 57.12 12 GLU B CA 1
ATOM 2554 C C . GLU B 1 32 ? -27.756 8.904 9.141 1.00 53.86 12 GLU B C 1
ATOM 2555 O O . GLU B 1 32 ? -27.419 9.302 10.260 1.00 49.93 12 GLU B O 1
ATOM 2558 N N . ASN B 1 33 ? -27.512 9.589 8.017 1.00 54.33 13 ASN B N 1
ATOM 2559 C CA . ASN B 1 33 ? -26.823 10.875 8.067 1.00 52.11 13 ASN B CA 1
ATOM 2560 C C . ASN B 1 33 ? -27.633 11.895 8.857 1.00 47.93 13 ASN B C 1
ATOM 2561 O O . ASN B 1 33 ? -27.074 12.687 9.624 1.00 45.81 13 ASN B O 1
ATOM 2565 N N . ARG B 1 34 ? -28.956 11.903 8.668 1.00 45.99 14 ARG B N 1
ATOM 2566 C CA . ARG B 1 34 ? -29.794 12.843 9.401 1.00 43.13 14 ARG B CA 1
ATOM 2567 C C . ARG B 1 34 ? -29.717 12.589 10.898 1.00 36.62 14 ARG B C 1
ATOM 2568 O O . ARG B 1 34 ? -29.687 13.533 11.689 1.00 37.11 14 ARG B O 1
ATOM 2572 N N . ALA B 1 35 ? -29.715 11.320 11.307 1.00 32.59 15 ALA B N 1
ATOM 2573 C CA . ALA B 1 35 ? -29.608 11.010 12.726 1.00 30.14 15 ALA B CA 1
ATOM 2574 C C . ALA B 1 35 ? -28.237 11.403 13.279 1.00 27.76 15 ALA B C 1
ATOM 2575 O O . ALA B 1 35 ? -28.131 11.855 14.422 1.00 27.79 15 ALA B O 1
ATOM 2582 N N . GLN B 1 36 ? -27.178 11.227 12.488 1.00 32.03 16 GLN B N 1
ATOM 2583 C CA . GLN B 1 36 ? -25.854 11.637 12.936 1.00 34.90 16 GLN B CA 1
ATOM 2584 C C . GLN B 1 36 ? -25.756 13.153 13.049 1.00 33.77 16 GLN B C 1
ATOM 2585 O O . GLN B 1 36 ? -25.185 13.678 14.014 1.00 33.09 16 GLN B O 1
ATOM 2599 N N . VAL B 1 37 ? -26.289 13.878 12.073 1.00 29.98 17 VAL B N 1
ATOM 2600 C CA . VAL B 1 37 ? -26.247 15.337 12.137 1.00 29.98 17 VAL B CA 1
ATOM 2601 C C . VAL B 1 37 ? -27.017 15.857 13.358 1.00 29.99 17 VAL B C 1
ATOM 2602 O O . VAL B 1 37 ? -26.535 16.737 14.083 1.00 30.00 17 VAL B O 1
ATOM 2615 N N . ALA B 1 38 ? -28.225 15.318 13.599 1.00 30.31 18 ALA B N 1
ATOM 2616 C CA . ALA B 1 38 ? -29.017 15.733 14.752 1.00 31.10 18 ALA B CA 1
ATOM 2617 C C . ALA B 1 38 ? -28.248 15.530 16.044 1.00 28.87 18 ALA B C 1
ATOM 2618 O O . ALA B 1 38 ? -28.223 16.406 16.915 1.00 29.12 18 ALA B O 1
ATOM 2625 N N . ALA B 1 39 ? -27.632 14.357 16.192 1.00 26.50 19 ALA B N 1
ATOM 2626 C CA . ALA B 1 39 ? -26.886 14.049 17.404 1.00 26.93 19 ALA B CA 1
ATOM 2627 C C . ALA B 1 39 ? -25.732 15.027 17.591 1.00 25.35 19 ALA B C 1
ATOM 2628 O O . ALA B 1 39 ? -25.522 15.559 18.685 1.00 25.66 19 ALA B O 1
ATOM 2635 N N . ARG B 1 40 ? -24.973 15.290 16.524 1.00 25.65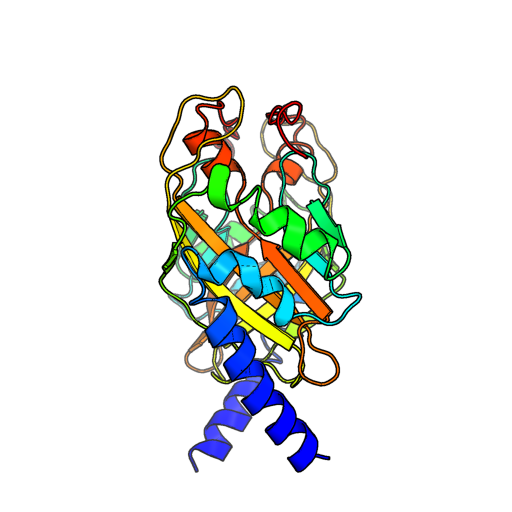 20 ARG B N 1
ATOM 2636 C CA . ARG B 1 40 ? -23.801 16.151 16.658 1.00 25.13 20 ARG B CA 1
ATOM 2637 C C . ARG B 1 40 ? -24.187 17.574 17.071 1.00 25.06 20 ARG B C 1
ATOM 2638 O O . ARG B 1 40 ? -23.569 18.169 17.967 1.00 25.44 20 ARG B O 1
ATOM 2659 N N . GLN B 1 41 ? -25.251 18.117 16.479 1.00 25.72 21 GLN B N 1
ATOM 2660 C CA . GLN B 1 41 ? -25.636 19.485 16.808 1.00 26.27 21 GLN B CA 1
ATOM 2661 C C . GLN B 1 41 ? -26.121 19.609 18.251 1.00 25.61 21 GLN B C 1
ATOM 2662 O O . GLN B 1 41 ? -25.784 20.580 18.945 1.00 25.83 21 GLN B O 1
ATOM 2676 N N . HIS B 1 42 ? -26.915 18.640 18.716 1.00 24.25 22 HIS B N 1
ATOM 2677 C CA . HIS B 1 42 ? -27.353 18.649 20.105 1.00 23.91 22 HIS B CA 1
ATOM 2678 C C . HIS B 1 42 ? -26.176 18.473 21.055 1.00 22.88 22 HIS B C 1
ATOM 2679 O O . HIS B 1 42 ? -26.024 19.218 22.026 1.00 22.32 22 HIS B O 1
ATOM 2693 N N . ASN B 1 43 ? -25.308 17.504 20.766 1.00 21.53 23 ASN B N 1
ATOM 2694 C CA . ASN B 1 43 ? -24.185 17.236 21.654 1.00 21.15 23 ASN B CA 1
ATOM 2695 C C . ASN B 1 43 ? -23.248 18.436 21.737 1.00 20.87 23 ASN B C 1
ATOM 2696 O O . ASN B 1 43 ? -22.717 18.743 22.816 1.00 20.80 23 ASN B O 1
ATOM 2707 N N . ARG B 1 44 ? -23.047 19.145 20.617 1.00 21.75 24 ARG B N 1
ATOM 2708 C CA . ARG B 1 44 ? -22.194 20.325 20.661 1.00 22.14 24 ARG B CA 1
ATOM 2709 C C . ARG B 1 44 ? -22.721 21.357 21.653 1.00 21.42 24 ARG B C 1
ATOM 2710 O O . ARG B 1 44 ? -21.945 22.005 22.360 1.00 21.78 24 ARG B O 1
ATOM 2731 N N . LYS B 1 45 ? -24.048 21.524 21.712 1.00 20.30 25 LYS B N 1
ATOM 2732 C CA . LYS B 1 45 ? -24.622 22.486 22.644 1.00 21.29 25 LYS B CA 1
ATOM 2733 C C . LYS B 1 45 ? -24.349 22.096 24.094 1.00 17.97 25 LYS B C 1
ATOM 2734 O O . LYS B 1 45 ? -24.104 22.954 24.937 1.00 20.01 25 LYS B O 1
ATOM 2744 N N . ILE B 1 46 ? -24.385 20.797 24.379 1.00 20.30 26 ILE B N 1
ATOM 2745 C CA . ILE B 1 46 ? -24.071 20.306 25.718 1.00 20.44 26 ILE B CA 1
ATOM 2746 C C . ILE B 1 46 ? -22.596 20.575 26.048 1.00 19.09 26 ILE B C 1
ATOM 2747 O O . ILE B 1 46 ? -22.270 20.993 27.164 1.00 19.53 26 ILE B O 1
ATOM 2763 N N . VAL B 1 47 ? -21.671 20.325 25.100 1.00 18.21 27 VAL B N 1
ATOM 2764 C CA . VAL B 1 47 ? -20.262 20.633 25.356 1.00 17.97 27 VAL B CA 1
ATOM 2765 C C . VAL B 1 47 ? -20.094 22.114 25.650 1.00 18.54 27 VAL B C 1
ATOM 2766 O O . VAL B 1 47 ? -19.392 22.500 26.584 1.00 18.81 27 VAL B O 1
ATOM 2779 N N . GLU B 1 48 ? -20.718 22.966 24.833 1.00 19.23 28 GLU B N 1
ATOM 2780 C CA . GLU B 1 48 ? -20.639 24.401 25.062 1.00 21.05 28 GLU B CA 1
ATOM 2781 C C . GLU B 1 48 ? -21.155 24.751 26.450 1.00 20.88 28 GLU B C 1
ATOM 2782 O O . GLU B 1 48 ? -20.515 25.515 27.196 1.00 20.64 28 GLU B O 1
ATOM 2794 N N . GLN B 1 49 ? -22.308 24.187 26.824 1.00 19.61 29 GLN B N 1
ATOM 2795 C CA . GLN B 1 49 ? -22.857 24.476 28.141 1.00 20.29 29 GLN B CA 1
ATOM 2796 C C . GLN B 1 49 ? -21.899 24.032 29.241 1.00 19.87 29 GLN B C 1
ATOM 2797 O O . GLN B 1 49 ? -21.642 24.776 30.194 1.00 20.96 29 GLN B O 1
ATOM 2811 N N . TYR B 1 50 ? -21.339 22.823 29.111 1.00 18.50 30 TYR B N 1
ATOM 2812 C CA . TYR B 1 50 ? -20.409 22.333 30.121 1.00 17.69 30 TYR B CA 1
ATOM 2813 C C . TYR B 1 50 ? -19.229 23.289 30.277 1.00 18.03 30 TYR B C 1
ATOM 2814 O O . TYR B 1 50 ? -18.858 23.676 31.391 1.00 18.21 30 TYR B O 1
ATOM 2832 N N . MET B 1 51 ? -18.615 23.675 29.153 1.00 18.16 31 MET B N 1
ATOM 2833 C CA . MET B 1 51 ? -17.400 24.482 29.196 1.00 18.17 31 MET B CA 1
ATOM 2834 C C . MET B 1 51 ? -17.651 25.878 29.746 1.00 18.91 31 MET B C 1
ATOM 2835 O O . MET B 1 51 ? -16.733 26.506 30.295 1.00 20.06 31 MET B O 1
ATOM 2849 N N A HIS B 1 52 ? -18.876 26.388 29.605 0.55 18.68 32 HIS B N 1
ATOM 2850 N N B HIS B 1 52 ? -18.874 26.382 29.618 0.45 18.66 32 HIS B N 1
ATOM 2851 C CA A HIS B 1 52 ? -19.215 27.706 30.124 0.55 20.46 32 HIS B CA 1
ATOM 2852 C CA B HIS B 1 52 ? -19.224 27.706 30.114 0.45 19.69 32 HIS B CA 1
ATOM 2853 C C A HIS B 1 52 ? -19.709 27.688 31.563 0.55 19.52 32 HIS B C 1
ATOM 2854 C C B HIS B 1 52 ? -19.875 27.673 31.494 0.45 19.94 32 HIS B C 1
ATOM 2855 O O A HIS B 1 52 ? -19.887 28.763 32.146 0.55 21.05 32 HIS B O 1
ATOM 2856 O O B HIS B 1 52 ? -20.327 28.717 31.979 0.45 22.07 32 HIS B O 1
ATOM 2883 N N . THR B 1 53 ? -19.911 26.509 32.148 1.00 18.93 33 THR B N 1
ATOM 2884 C CA . THR B 1 53 ? -20.513 26.404 33.474 1.00 19.49 33 THR B CA 1
ATOM 2885 C C . THR B 1 53 ? -19.522 26.899 34.516 1.00 20.24 33 THR B C 1
ATOM 2886 O O . THR B 1 53 ? -18.379 26.428 34.590 1.00 22.05 33 THR B O 1
ATOM 2898 N N . ARG B 1 54 ? -19.976 27.832 35.343 1.00 20.06 34 ARG B N 1
ATOM 2899 C CA . ARG B 1 54 ? -19.137 28.375 36.385 1.00 21.16 34 ARG B CA 1
ATOM 2900 C C . ARG B 1 54 ? -20.010 28.806 37.550 1.00 20.64 34 ARG B C 1
ATOM 2901 O O . ARG B 1 54 ? -21.241 28.819 37.466 1.00 23.07 34 ARG B O 1
ATOM 2922 N N . GLY B 1 55 ? -19.338 29.121 38.649 1.00 21.94 35 GLY B N 1
ATOM 2923 C CA . GLY B 1 55 ? -20.037 29.629 39.814 1.00 23.65 35 GLY B CA 1
ATOM 2924 C C . GLY B 1 55 ? -20.993 28.590 40.371 1.00 24.88 35 GLY B C 1
ATOM 2925 O O . GLY B 1 55 ? -20.751 27.376 40.304 1.00 24.20 35 GLY B O 1
ATOM 2929 N N . GLU B 1 56 ? -22.124 29.068 40.893 1.00 27.46 36 GLU B N 1
ATOM 2930 C CA . GLU B 1 5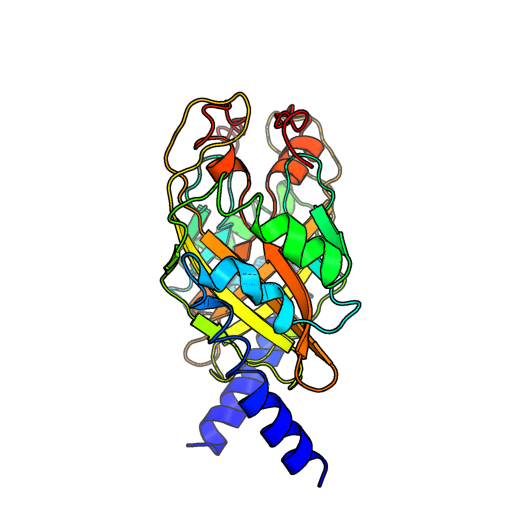6 ? -23.087 28.164 41.504 1.00 27.59 36 GLU B CA 1
ATOM 2931 C C . GLU B 1 56 ? -23.695 27.183 40.509 1.00 25.91 36 GLU B C 1
ATOM 2932 O O . GLU B 1 56 ? -24.121 26.098 40.923 1.00 25.51 36 GLU B O 1
ATOM 2944 N N . ALA B 1 57 ? -23.699 27.506 39.211 1.00 25.56 37 ALA B N 1
ATOM 2945 C CA . ALA B 1 57 ? -24.204 26.570 38.211 1.00 23.44 37 ALA B CA 1
ATOM 2946 C C . ALA B 1 57 ? -23.411 25.266 38.200 1.00 20.75 37 ALA B C 1
ATOM 2947 O O . ALA B 1 57 ? -23.920 24.236 37.738 1.00 21.83 37 ALA B O 1
ATOM 2954 N N . ARG B 1 58 ? -22.189 25.279 38.724 1.00 20.34 38 ARG B N 1
ATOM 2955 C CA . ARG B 1 58 ? -21.421 24.043 38.794 1.00 20.10 38 ARG B CA 1
ATOM 2956 C C . ARG B 1 58 ? -22.132 22.984 39.624 1.00 20.58 38 ARG B C 1
ATOM 2957 O O . ARG B 1 58 ? -21.933 21.788 39.399 1.00 21.42 38 ARG B O 1
ATOM 2978 N N . LEU B 1 59 ? -22.979 23.398 40.574 1.00 21.74 39 LEU B N 1
ATOM 2979 C CA . LEU B 1 59 ? -23.681 22.434 41.403 1.00 23.19 39 LEU B CA 1
ATOM 2980 C C . LEU B 1 59 ? -24.660 21.592 40.605 1.00 23.62 39 LEU B C 1
ATOM 2981 O O . LEU B 1 59 ? -25.096 20.556 41.115 1.00 24.06 39 LEU B O 1
ATOM 2997 N N . LYS B 1 60 ? -25.009 21.999 39.380 1.00 22.77 40 LYS B N 1
ATOM 2998 C CA . LYS B 1 60 ? -25.954 21.254 38.551 1.00 23.16 40 LYS B CA 1
ATOM 2999 C C . LYS B 1 60 ? -25.345 20.726 37.257 1.00 21.92 40 LYS B C 1
ATOM 3000 O O . LYS B 1 60 ? -26.045 20.157 36.419 1.00 22.23 40 LYS B O 1
ATOM 3019 N N . ARG B 1 61 ? -24.031 20.826 37.108 1.00 20.52 41 ARG B N 1
ATOM 3020 C CA . ARG B 1 61 ? -23.366 20.369 35.886 1.00 19.61 41 ARG B CA 1
ATOM 3021 C C . ARG B 1 61 ? -23.512 18.866 35.692 1.00 20.01 41 ARG B C 1
ATOM 3022 O O . ARG B 1 61 ? -23.523 18.380 34.549 1.00 19.58 41 ARG B O 1
ATOM 3043 N N . HIS B 1 62 ? -23.663 18.118 36.792 1.00 20.20 42 HIS B N 1
ATOM 3044 C CA . HIS B 1 62 ? -23.828 16.673 36.706 1.00 19.46 42 HIS B CA 1
ATOM 3045 C C . HIS B 1 62 ? -25.085 16.280 35.936 1.00 20.23 42 HIS B C 1
ATOM 3046 O O . HIS B 1 62 ? -25.172 15.145 35.454 1.00 20.24 42 HIS B O 1
ATOM 3060 N N . LEU B 1 63 ? -26.062 17.181 35.820 1.00 20.83 43 LEU B N 1
ATOM 3061 C CA . LEU B 1 63 ? -27.288 16.874 35.090 1.00 21.08 43 LEU B CA 1
ATOM 3062 C C . LEU B 1 63 ? -27.052 16.813 33.590 1.00 20.74 43 LEU B C 1
ATOM 3063 O O . LEU B 1 63 ? -27.919 16.373 32.847 1.00 22.16 43 LEU B O 1
ATOM 3079 N N . LEU B 1 64 ? -25.870 17.178 33.123 1.00 19.46 44 LEU B N 1
ATOM 3080 C CA . LEU B 1 64 ? -25.485 16.986 31.732 1.00 20.05 44 LEU B CA 1
ATOM 3081 C C . LEU B 1 64 ? -24.996 15.573 31.429 1.00 18.75 44 LEU B C 1
ATOM 3082 O O . LEU B 1 64 ? -24.652 15.301 30.267 1.00 19.95 44 LEU B O 1
ATOM 3098 N N . PHE B 1 65 ? -24.927 14.690 32.433 1.00 18.55 45 PHE B N 1
ATOM 3099 C CA . PHE B 1 65 ? -24.434 13.328 32.300 1.00 18.69 45 PHE B CA 1
ATOM 3100 C C . PHE B 1 65 ? -25.576 12.316 32.334 1.00 19.79 45 PHE B C 1
ATOM 3101 O O . PHE B 1 65 ? -26.643 12.543 32.920 1.00 22.00 45 PHE B O 1
ATOM 3118 N N . THR B 1 66 ? -25.313 11.156 31.742 1.00 20.68 46 THR B N 1
ATOM 3119 C CA . THR B 1 66 ? -26.158 9.988 31.970 1.00 22.38 46 THR B CA 1
ATOM 3120 C C . THR B 1 66 ? -26.069 9.564 33.438 1.00 22.42 46 THR B C 1
ATOM 3121 O O . THR B 1 66 ? -25.146 9.924 34.151 1.00 21.83 46 THR B O 1
ATOM 3132 N N . GLU B 1 67 ? -27.048 8.778 33.892 1.00 24.86 47 GLU B N 1
ATOM 3133 C CA . GLU B 1 67 ? -27.055 8.357 35.291 1.00 26.97 47 GLU B CA 1
ATOM 3134 C C . GLU B 1 67 ? -25.764 7.650 35.670 1.00 26.35 47 GLU B C 1
ATOM 3135 O O . GLU B 1 67 ? -25.268 7.814 36.796 1.00 28.19 47 GLU B O 1
ATOM 3142 N N . ASP B 1 68 ? -25.197 6.870 34.738 1.00 26.43 48 ASP B N 1
ATOM 3143 C CA . ASP B 1 68 ? -23.961 6.134 34.964 1.00 27.42 48 ASP B CA 1
ATOM 3144 C C . ASP B 1 68 ? -22.752 6.832 34.350 1.00 24.91 48 ASP B C 1
ATOM 3145 O O . ASP B 1 68 ? -21.688 6.221 34.213 1.00 25.15 48 ASP B O 1
ATOM 3154 N N . GLY B 1 69 ? -22.890 8.104 33.998 1.00 22.77 49 GLY B N 1
ATOM 3155 C CA . GLY B 1 69 ? -21.792 8.814 33.377 1.00 22.04 49 GLY B CA 1
ATOM 3156 C C . GLY B 1 69 ? -20.604 8.969 34.304 1.00 21.32 49 GLY B C 1
ATOM 3157 O O . GLY B 1 69 ? -20.718 8.963 35.522 1.00 22.90 49 GLY B O 1
ATOM 3161 N N . VAL B 1 70 ? -19.436 9.124 33.690 1.00 19.39 50 VAL B N 1
ATOM 3162 C CA . VAL B 1 70 ? -18.162 9.238 34.393 1.00 19.26 50 VAL B CA 1
ATOM 3163 C C . VAL B 1 70 ? -17.492 10.536 33.963 1.00 18.12 50 VAL B C 1
ATOM 3164 O O . VAL B 1 70 ? -17.498 10.889 32.785 1.00 19.12 50 VAL B O 1
ATOM 3177 N N . GLY B 1 71 ? -16.882 11.221 34.923 1.00 18.01 51 GLY B N 1
ATOM 3178 C CA . GLY B 1 71 ? -16.050 12.377 34.637 1.00 17.87 51 GLY B CA 1
ATOM 3179 C C . GLY B 1 71 ? -14.779 12.308 35.461 1.00 18.90 51 GLY B C 1
ATOM 3180 O O . GLY B 1 71 ? -14.705 11.558 36.413 1.00 24.52 51 GLY B O 1
ATOM 3184 N N . GLY B 1 72 ? -13.794 13.109 35.125 1.00 18.16 52 GLY B N 1
ATOM 3185 C CA . GLY B 1 72 ? -12.651 13.243 35.993 1.00 18.66 52 GLY B CA 1
ATOM 3186 C C . GLY B 1 72 ? -11.375 13.578 35.252 1.00 17.43 52 GLY B C 1
ATOM 3187 O O . GLY B 1 72 ? -11.373 14.016 34.106 1.00 18.34 52 GLY B O 1
ATOM 3191 N N . LEU B 1 73 ? -10.274 13.439 35.997 1.00 17.09 53 LEU B N 1
ATOM 3192 C CA . LEU B 1 73 ? -8.942 13.899 35.642 1.00 17.70 53 LEU B CA 1
ATOM 3193 C C . LEU B 1 73 ? -8.074 12.693 35.292 1.00 17.24 53 LEU B C 1
ATOM 3194 O O . LEU B 1 73 ? -7.869 11.796 36.114 1.00 18.37 53 LEU B O 1
ATOM 3210 N N . TRP B 1 74 ? -7.593 12.658 34.055 1.00 16.96 54 TRP B N 1
ATOM 3211 C CA . TRP B 1 74 ? -6.873 11.484 33.579 1.00 18.34 54 TRP B CA 1
ATOM 3212 C C . TRP B 1 74 ? -5.367 11.596 33.730 1.00 19.46 54 TRP B C 1
ATOM 3213 O O . TRP B 1 74 ? -4.678 10.612 33.462 1.00 23.78 54 TRP B O 1
ATOM 3234 N N . THR B 1 75 ? -4.853 12.741 34.164 1.00 17.00 55 THR B N 1
ATOM 3235 C CA . THR B 1 75 ? -3.419 12.998 34.279 1.00 16.22 55 THR B CA 1
ATOM 3236 C C . THR B 1 75 ? -3.144 13.464 35.705 1.00 17.00 55 THR B C 1
ATOM 3237 O O . THR B 1 75 ? -3.445 14.610 36.058 1.00 18.31 55 THR B O 1
ATOM 3248 N N . THR B 1 76 ? -2.578 12.580 36.519 1.00 18.89 56 THR B N 1
ATOM 3249 C CA . THR B 1 76 ? -2.310 12.886 37.918 1.00 19.80 56 THR B CA 1
ATOM 3250 C C . THR B 1 76 ? -0.893 12.450 38.296 1.00 18.92 56 THR B C 1
ATOM 3251 O O . THR B 1 76 ? -0.202 11.745 37.549 1.00 19.64 56 THR B O 1
ATOM 3262 N N . ASP B 1 77 ? -0.489 12.849 39.506 1.00 20.05 57 ASP B N 1
ATOM 3263 C CA . ASP B 1 77 ? 0.830 12.503 40.008 1.00 22.11 57 ASP B CA 1
ATOM 3264 C C . ASP B 1 77 ? 1.005 11.003 40.097 1.00 24.09 57 ASP B C 1
ATOM 3265 O O . ASP B 1 77 ? 2.096 10.493 39.863 1.00 25.43 57 ASP B O 1
ATOM 3274 N N . SER B 1 78 ? -0.039 10.282 40.490 1.00 24.50 58 SER B N 1
ATOM 3275 C CA . SER B 1 78 ? 0.119 8.861 40.742 1.00 27.17 58 SER B CA 1
ATOM 3276 C C . SER B 1 78 ? 0.145 8.059 39.460 1.00 27.46 58 SER B C 1
ATOM 3277 O O . SER B 1 78 ? 0.539 6.895 39.479 1.00 30.61 58 SER B O 1
ATOM 3285 N N . GLY B 1 79 ? -0.290 8.647 38.357 1.00 25.77 59 GLY B N 1
ATOM 3286 C CA . GLY B 1 79 ? -0.424 7.939 37.109 1.00 26.82 59 GLY B CA 1
ATOM 3287 C C . GLY B 1 79 ? -1.749 7.236 36.885 1.00 29.22 59 GLY B C 1
ATOM 3288 O O . GLY B 1 79 ? -1.949 6.663 35.810 1.00 34.03 59 GLY B O 1
ATOM 3292 N N . GLN B 1 80 ? -2.648 7.228 37.864 1.00 26.90 60 GLN B N 1
ATOM 3293 C CA . GLN B 1 80 ? -3.981 6.669 37.680 1.00 28.20 60 GLN B CA 1
ATOM 3294 C C . GLN B 1 80 ? -5.007 7.785 37.575 1.00 24.72 60 GLN B C 1
ATOM 3295 O O . GLN B 1 80 ? -4.878 8.798 38.270 1.00 26.15 60 GLN B O 1
ATOM 3309 N N . PRO B 1 81 ? -6.027 7.649 36.721 1.00 24.82 61 PRO B N 1
ATOM 3310 C CA . PRO B 1 81 ? -7.072 8.679 36.662 1.00 22.58 61 PRO B CA 1
ATOM 3311 C C . PRO B 1 81 ? -7.821 8.777 37.973 1.00 21.89 61 PRO B C 1
ATOM 3312 O O . PRO B 1 81 ? -7.926 7.808 38.725 1.00 24.79 61 PRO B O 1
ATOM 3323 N N . ILE B 1 82 ? -8.335 9.969 38.237 1.00 20.35 62 ILE B N 1
ATOM 3324 C CA . ILE B 1 82 ? -9.323 10.194 39.287 1.00 21.59 62 ILE B CA 1
ATOM 3325 C C . ILE B 1 82 ? -10.663 10.261 38.571 1.00 20.92 62 ILE B C 1
ATOM 3326 O O . ILE B 1 82 ? -11.023 11.291 37.981 1.00 22.88 62 ILE B O 1
A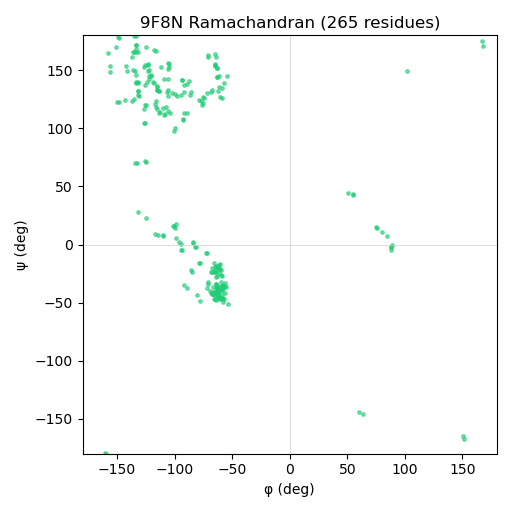TOM 3342 N N . ALA B 1 83 ? -11.369 9.137 38.564 1.00 21.99 63 ALA B N 1
ATOM 3343 C CA . ALA B 1 83 ? -12.631 9.010 37.858 1.00 23.23 63 ALA B CA 1
ATOM 3344 C C . ALA B 1 83 ? -13.759 9.093 38.875 1.00 23.67 63 ALA B C 1
ATOM 3345 O O . ALA B 1 83 ? -13.750 8.393 39.896 1.00 27.18 63 ALA B O 1
ATOM 3352 N N . ILE B 1 84 ? -14.728 9.943 38.581 1.00 21.49 64 ILE B N 1
ATOM 3353 C CA . ILE B 1 84 ? -15.888 10.167 39.417 1.00 22.97 64 ILE B CA 1
ATOM 3354 C C . ILE B 1 84 ? -17.045 9.474 38.709 1.00 23.06 64 ILE B C 1
ATOM 3355 O O . ILE B 1 84 ? -17.435 9.878 37.606 1.00 22.91 64 ILE B O 1
ATOM 3371 N N . ARG B 1 85 ? -17.594 8.447 39.332 1.00 25.03 65 ARG B N 1
ATOM 3372 C CA . ARG B 1 85 ? -18.443 7.480 38.652 1.00 25.95 65 ARG B CA 1
ATOM 3373 C C . ARG B 1 85 ? -19.897 7.619 39.059 1.00 25.75 65 ARG B C 1
ATOM 3374 O O . ARG B 1 85 ? -20.278 7.290 40.192 1.00 27.88 65 ARG B O 1
ATOM 3395 N N . GLY B 1 86 ? -20.701 8.065 38.114 1.00 25.37 66 GLY B N 1
ATOM 3396 C CA . GLY B 1 86 ? -22.120 8.174 38.313 1.00 26.13 66 GLY B CA 1
ATOM 3397 C C . GLY B 1 86 ? -22.556 9.593 38.568 1.00 26.07 66 GLY B C 1
ATOM 3398 O O . GLY B 1 86 ? -21.845 10.402 39.186 1.00 26.00 66 GLY B O 1
ATOM 3402 N N A ARG B 1 87 ? -23.757 9.906 38.089 0.57 27.88 67 ARG B N 1
ATOM 3403 N N B ARG B 1 87 ? -23.764 9.899 38.099 0.43 29.26 67 ARG B N 1
ATOM 3404 C CA A ARG B 1 87 ? -24.280 11.257 38.215 0.57 29.04 67 ARG B CA 1
ATOM 3405 C CA B ARG B 1 87 ? -24.303 11.246 38.216 0.43 31.33 67 ARG B CA 1
ATOM 3406 C C A ARG B 1 87 ? -24.340 11.702 39.674 0.57 28.11 67 ARG B C 1
ATOM 3407 C C B ARG B 1 87 ? -24.355 11.702 39.669 0.43 31.25 67 ARG B C 1
ATOM 3408 O O A ARG B 1 87 ? -24.011 12.851 39.984 0.57 29.96 67 ARG B O 1
ATOM 3409 O O B ARG B 1 87 ? -24.056 12.863 39.966 0.43 33.17 67 ARG B O 1
ATOM 3450 N N . GLU B 1 88 ? -24.708 10.806 40.594 1.00 32.00 68 GLU B N 1
ATOM 3451 C CA . GLU B 1 88 ? -24.757 11.190 42.013 1.00 34.75 68 GLU B CA 1
ATOM 3452 C C . GLU B 1 88 ? -23.381 11.587 42.566 1.00 34.19 68 GLU B C 1
ATOM 3453 O O . GLU B 1 88 ? -23.235 12.618 43.242 1.00 34.17 68 GLU B O 1
ATOM 3461 N N . LYS B 1 89 ? -22.361 10.769 42.316 1.00 32.26 69 LYS B N 1
ATOM 3462 C CA . LYS B 1 89 ? -21.017 11.125 42.765 1.00 31.28 69 LYS B CA 1
ATOM 3463 C C . LYS B 1 89 ? -20.503 12.384 42.075 1.00 27.66 69 LYS B C 1
ATOM 3464 O O . LYS B 1 89 ? -19.747 13.144 42.679 1.00 27.99 69 LYS B O 1
ATOM 3471 N N . LEU B 1 90 ? -20.869 12.609 40.810 1.00 24.50 70 LEU B N 1
ATOM 3472 C CA . LEU B 1 90 ? -20.461 13.841 40.148 1.00 22.58 70 LEU B CA 1
ATOM 3473 C C . LEU B 1 90 ? -21.067 15.046 40.840 1.00 23.46 70 LEU B C 1
ATOM 3474 O O . LEU B 1 90 ? -20.394 16.059 41.023 1.00 24.47 70 LEU B O 1
ATOM 3490 N N . GLY B 1 91 ? -22.340 14.954 41.244 1.00 24.92 71 GLY B N 1
ATOM 3491 C CA . GLY B 1 91 ? -22.942 16.050 41.987 1.00 26.68 71 GLY B CA 1
ATOM 3492 C C . GLY B 1 91 ? -22.248 16.316 43.315 1.00 28.38 71 GLY B C 1
ATOM 3493 O O . GLY B 1 91 ? -22.069 17.468 43.713 1.00 29.01 71 GLY B O 1
ATOM 3497 N N . GLU B 1 92 ? -21.807 15.261 43.998 1.00 30.73 72 GLU B N 1
ATOM 3498 C CA . GLU B 1 92 ? -21.056 15.441 45.243 1.00 32.52 72 GLU B CA 1
ATOM 3499 C C . GLU B 1 92 ? -19.692 16.091 45.010 1.00 31.39 72 GLU B C 1
ATOM 3500 O O . GLU B 1 92 ? -19.228 16.911 45.818 1.00 32.15 72 GLU B O 1
ATOM 3512 N N . HIS B 1 93 ? -19.009 15.685 43.945 1.00 29.75 73 HIS B N 1
ATOM 3513 C CA . HIS B 1 93 ? -17.720 16.279 43.596 1.00 29.85 73 HIS B CA 1
ATOM 3514 C C . HIS B 1 93 ? -17.844 17.775 43.378 1.00 28.42 73 HIS B C 1
ATOM 3515 O O . HIS B 1 93 ? -16.924 18.535 43.704 1.00 28.62 73 HIS B O 1
ATOM 3529 N N . ALA B 1 94 ? -18.971 18.224 42.838 1.00 26.35 74 ALA B N 1
ATOM 3530 C CA . ALA B 1 94 ? -19.117 19.646 42.581 1.00 26.06 74 ALA B CA 1
ATOM 3531 C C . ALA B 1 94 ? -19.071 20.443 43.874 1.00 25.02 74 ALA B C 1
ATOM 3532 O O . ALA B 1 94 ? -18.548 21.563 43.901 1.00 25.68 74 ALA B O 1
ATOM 3539 N N . VAL B 1 95 ? -19.608 19.890 44.954 1.00 27.14 75 VAL B N 1
ATOM 3540 C CA . VAL B 1 95 ? -19.534 20.580 46.236 1.00 29.86 75 VAL B CA 1
ATOM 3541 C C . VAL B 1 95 ? -18.081 20.781 46.641 1.00 29.80 75 VAL B C 1
ATOM 3542 O O . VAL B 1 95 ? -17.675 21.876 47.059 1.00 29.83 75 VAL B O 1
ATOM 3555 N N A TRP B 1 96 ? -17.270 19.725 46.523 0.55 29.07 76 TRP B N 1
ATOM 3556 N N B TRP B 1 96 ? -17.272 19.724 46.530 0.45 30.07 76 TRP B N 1
ATOM 3557 C CA A TRP B 1 96 ? -15.855 19.845 46.867 0.55 31.08 76 TRP B CA 1
ATOM 3558 C CA B TRP B 1 96 ? -15.857 19.846 46.868 0.45 32.17 76 TRP B CA 1
ATOM 3559 C C A TRP B 1 96 ? -15.141 20.794 45.916 0.55 32.54 76 TRP B C 1
ATOM 3560 C C B TRP B 1 96 ? -15.151 20.803 45.920 0.45 32.96 76 TRP B C 1
ATOM 3561 O O A TRP B 1 96 ? -14.266 21.562 46.334 0.55 36.50 76 TRP B O 1
ATOM 3562 O O B TRP B 1 96 ? -14.295 21.591 46.341 0.45 36.37 76 TRP B O 1
ATOM 3569 N N . SER B 1 97 ? -15.494 20.746 44.632 1.00 30.94 77 SER B N 1
ATOM 3570 C CA . SER B 1 97 ? -14.855 21.613 43.656 1.00 31.18 77 SER B CA 1
ATOM 3571 C C . SER B 1 97 ? -15.114 23.079 43.959 1.00 30.69 77 SER B C 1
ATOM 3572 O O . SER B 1 97 ? -14.221 23.916 43.801 1.00 32.46 77 SER B O 1
ATOM 3581 N N . LEU B 1 98 ? -16.331 23.424 44.371 1.00 30.00 78 LEU B N 1
ATOM 3582 C CA . LEU B 1 98 ? -16.599 24.823 44.686 1.00 31.66 78 LEU B CA 1
ATOM 3583 C C . LEU B 1 98 ? -15.839 25.291 45.919 1.00 32.18 78 LEU B C 1
ATOM 3584 O O . LEU B 1 98 ? -15.561 26.491 46.048 1.00 34.52 78 LEU B O 1
ATOM 3600 N N . GLN B 1 99 ? -15.454 24.372 46.799 1.00 28.76 79 GLN B N 1
ATOM 3601 C CA . GLN B 1 99 ? -14.616 24.742 47.932 1.00 29.73 79 GLN B CA 1
ATOM 3602 C C . GLN B 1 99 ? -13.157 24.916 47.530 1.00 31.33 79 GLN B C 1
ATOM 3603 O O . GLN B 1 99 ? -12.519 25.910 47.885 1.00 29.96 79 GLN B O 1
ATOM 3617 N N . CYS B 1 100 ? -12.615 23.949 46.805 1.00 28.22 80 CYS B N 1
ATOM 3618 C CA . CYS B 1 100 ? -11.191 23.934 46.481 1.00 29.55 80 CYS B CA 1
ATOM 3619 C C . CYS B 1 100 ? -10.826 24.753 45.252 1.00 26.25 80 CYS B C 1
ATOM 3620 O O . CYS B 1 100 ? -9.667 25.138 45.120 1.00 27.06 80 CYS B O 1
ATOM 3628 N N . PHE B 1 101 ? -11.765 24.994 44.346 1.00 23.18 81 PHE B N 1
ATOM 3629 C CA . PHE B 1 101 ? -11.555 25.809 43.148 1.00 21.64 81 PHE B CA 1
ATOM 3630 C C . PHE B 1 101 ? -12.730 26.780 43.071 1.00 21.03 81 PHE B C 1
ATOM 3631 O O . PHE B 1 101 ? -13.621 26.649 42.221 1.00 22.00 81 PHE B O 1
ATOM 3648 N N . PRO B 1 102 ? -12.778 27.753 43.985 1.00 21.83 82 PRO B N 1
ATOM 3649 C CA . PRO B 1 102 ? -14.020 28.527 44.176 1.00 23.03 82 PRO B CA 1
ATOM 3650 C C . PRO B 1 102 ? -14.415 29.427 43.020 1.00 24.09 82 PRO B C 1
ATOM 3651 O O . PRO B 1 102 ? -15.597 29.784 42.916 1.00 27.07 82 PRO B O 1
ATOM 3662 N N . ASP B 1 103 ? -13.482 29.786 42.141 1.00 23.92 83 ASP B N 1
ATOM 3663 C CA . ASP B 1 103 ? -13.730 30.739 41.067 1.00 23.23 83 ASP B CA 1
ATOM 3664 C C . ASP B 1 103 ? -13.229 30.234 39.713 1.00 21.45 83 ASP B C 1
ATOM 3665 O O . ASP B 1 103 ? -12.922 31.029 38.824 1.00 22.25 83 ASP B O 1
ATOM 3674 N N . TRP B 1 104 ? -13.181 28.919 39.532 1.00 20.19 84 TRP B N 1
ATOM 3675 C CA . TRP B 1 104 ? -12.605 28.325 38.333 1.00 18.77 84 TRP B CA 1
ATOM 3676 C C . TRP B 1 104 ? -13.360 28.745 37.078 1.00 18.98 84 TRP B C 1
ATOM 3677 O O . TRP B 1 104 ? -14.594 28.665 37.008 1.00 19.83 84 TRP B O 1
ATOM 3698 N N . VAL B 1 105 ? -12.591 29.101 36.042 1.00 18.97 85 VAL B N 1
ATOM 3699 C CA . VAL B 1 105 ? -13.123 29.439 34.722 1.00 18.59 85 VAL B CA 1
ATOM 3700 C C . VAL B 1 105 ? -12.325 28.680 33.668 1.00 18.16 85 VAL B C 1
ATOM 3701 O O . VAL B 1 105 ? -11.094 28.648 33.725 1.00 18.17 85 VAL B O 1
ATOM 3714 N N . TRP B 1 106 ? -13.013 28.169 32.654 1.00 17.72 86 TRP B N 1
ATOM 3715 C CA . TRP B 1 106 ? -12.391 27.683 31.422 1.00 16.98 86 TRP B CA 1
ATOM 3716 C C . TRP B 1 106 ? -12.363 28.831 30.421 1.00 18.75 86 TRP B C 1
ATOM 3717 O O . TRP B 1 106 ? -13.382 29.470 30.200 1.00 20.89 86 TRP B O 1
ATOM 3738 N N . THR B 1 107 ? -11.205 29.072 29.811 1.00 17.03 87 THR B N 1
ATOM 3739 C CA . THR B 1 107 ? -11.000 30.161 28.854 1.00 18.73 87 THR B CA 1
ATOM 3740 C C . THR B 1 107 ? -10.463 29.589 27.535 1.00 17.43 87 THR B C 1
ATOM 3741 O O . THR B 1 107 ? -10.032 28.429 27.471 1.00 17.36 87 THR B O 1
ATOM 3752 N N . ASP B 1 108 ? -10.422 30.428 26.480 1.00 18.87 88 ASP B N 1
ATOM 3753 C CA . ASP B 1 108 ? -9.775 30.051 25.221 1.00 19.98 88 ASP B CA 1
ATOM 3754 C C . ASP B 1 108 ? -10.352 28.744 24.695 1.00 19.37 88 ASP B C 1
ATOM 3755 O O . ASP B 1 108 ? -9.638 27.865 24.234 1.00 19.83 88 ASP B O 1
ATOM 3764 N N . ILE B 1 109 ? -11.666 28.609 24.759 1.00 18.94 89 ILE B N 1
ATOM 3765 C CA . ILE B 1 109 ? -12.316 27.339 24.461 1.00 19.06 89 ILE B CA 1
ATOM 3766 C C . ILE B 1 109 ? -12.394 27.148 22.954 1.00 19.15 89 ILE B C 1
ATOM 3767 O O . ILE B 1 109 ? -12.914 28.008 22.226 1.00 22.31 89 ILE B O 1
ATOM 3783 N N A GLN B 1 110 ? -11.871 26.020 22.468 0.47 18.12 90 GLN B N 1
ATOM 3784 N N B GLN B 1 110 ? -11.874 26.014 22.486 0.53 18.51 90 GLN B N 1
ATOM 3785 C CA A GLN B 1 110 ? -12.043 25.616 21.073 0.47 18.26 90 GLN B CA 1
ATOM 3786 C CA B GLN B 1 110 ? -11.979 25.554 21.107 0.53 18.88 90 GLN B CA 1
ATOM 3787 C C A GLN B 1 110 ? -12.594 24.191 21.020 0.47 17.29 90 GLN B C 1
ATOM 3788 C C B GLN B 1 110 ? -12.645 24.182 21.143 0.53 17.52 90 GLN B C 1
ATOM 3789 O O A GLN B 1 110 ? -11.905 23.232 21.390 0.47 16.90 90 GLN B O 1
ATOM 3790 O O B GLN B 1 110 ? -12.124 23.251 21.774 0.53 16.47 90 GLN B O 1
ATOM 3817 N N . ILE B 1 111 ? -13.822 24.070 20.524 1.00 17.95 91 ILE B N 1
ATOM 3818 C CA . ILE B 1 111 ? -14.540 22.805 20.456 1.00 18.18 91 ILE B CA 1
ATOM 3819 C C . ILE B 1 111 ? -14.310 22.146 19.102 1.00 18.73 91 ILE B C 1
ATOM 3820 O O . ILE B 1 111 ? -14.496 22.770 18.048 1.00 20.96 91 ILE B O 1
ATOM 3837 N N . PHE B 1 112 ? -13.947 20.865 19.137 1.00 17.65 92 PHE B N 1
ATOM 3838 C CA . PHE B 1 112 ? -13.722 20.062 17.939 1.00 18.22 92 PHE B CA 1
ATOM 3839 C C . PHE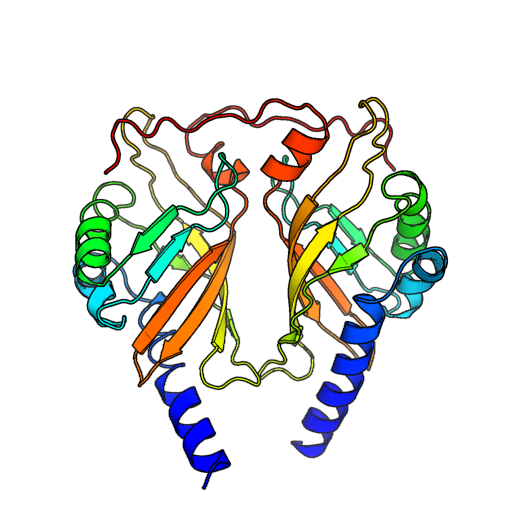 B 1 112 ? -14.776 18.973 17.870 1.00 18.06 92 PHE B C 1
ATOM 3840 O O . PHE B 1 112 ? -14.824 18.081 18.721 1.00 18.40 92 PHE B O 1
ATOM 3857 N N . GLU B 1 113 ? -15.641 19.072 16.865 1.00 18.71 93 GLU B N 1
ATOM 3858 C CA . GLU B 1 113 ? -16.470 17.952 16.468 1.00 21.16 93 GLU B CA 1
ATOM 3859 C C . GLU B 1 113 ? -15.568 16.920 15.804 1.00 20.45 93 GLU B C 1
ATOM 3860 O O . GLU B 1 113 ? -14.430 17.217 15.426 1.00 21.04 93 GLU B O 1
ATOM 3872 N N . THR B 1 114 ? -16.040 15.687 15.708 1.00 19.96 94 THR B N 1
ATOM 3873 C CA . THR B 1 114 ? -15.299 14.620 15.052 1.00 20.46 94 THR B CA 1
ATOM 3874 C C . THR B 1 114 ? -16.214 13.844 14.110 1.00 20.51 94 THR B C 1
ATOM 3875 O O . THR B 1 114 ? -17.417 14.105 14.007 1.00 21.38 94 THR B O 1
ATOM 3886 N N . GLN B 1 115 ? -15.637 12.847 13.433 1.00 20.69 95 GLN B N 1
ATOM 3887 C CA . GLN B 1 115 ? -16.434 11.988 12.568 1.00 22.60 95 GLN B CA 1
ATOM 3888 C C . GLN B 1 115 ? -17.444 11.175 13.356 1.00 22.76 95 GLN B C 1
ATOM 3889 O O . GLN B 1 115 ? -18.425 10.713 12.777 1.00 25.00 95 GLN B O 1
ATOM 3903 N N . ASP B 1 116 ? -17.211 10.982 14.653 1.00 21.73 96 ASP B N 1
ATOM 3904 C CA . ASP B 1 116 ? -18.166 10.330 15.538 1.00 21.90 96 ASP B CA 1
ATOM 3905 C C . ASP B 1 116 ? -19.075 11.418 16.107 1.00 21.46 96 ASP B C 1
ATOM 3906 O O . ASP B 1 116 ? -18.599 12.281 16.866 1.00 21.24 96 ASP B O 1
ATOM 3915 N N . PRO B 1 117 ? -20.357 11.439 15.762 1.00 22.35 97 PRO B N 1
ATOM 3916 C CA . PRO B 1 117 ? -21.228 12.510 16.265 1.00 22.04 97 PRO B CA 1
ATOM 3917 C C . PRO B 1 117 ? -21.352 12.532 17.785 1.00 22.63 97 PRO B C 1
ATOM 3918 O O . PRO B 1 117 ? -21.789 13.557 18.344 1.00 23.14 97 PRO B O 1
ATOM 3929 N N . ASN B 1 118 ? -20.989 11.435 18.454 1.00 21.69 98 ASN B N 1
ATOM 3930 C CA . ASN B 1 118 ? -21.012 11.319 19.896 1.00 21.49 98 ASN B CA 1
ATOM 3931 C C . ASN B 1 118 ? -19.654 11.504 20.561 1.00 21.22 98 ASN B C 1
ATOM 3932 O O . ASN B 1 118 ? -19.523 11.185 21.744 1.00 22.51 98 ASN B O 1
ATOM 3943 N N . TRP B 1 119 ? -18.651 12.032 19.858 1.00 19.46 99 TRP B N 1
ATOM 3944 C CA . TRP B 1 119 ? -17.333 12.248 20.456 1.00 18.31 99 TRP B CA 1
ATOM 3945 C C . TRP B 1 119 ? -16.831 13.627 20.059 1.00 18.26 99 TRP B C 1
ATOM 3946 O O . TRP B 1 119 ? -16.724 13.951 18.868 1.00 19.26 99 TRP B O 1
ATOM 3967 N N . PHE B 1 120 ? -16.490 14.430 21.074 1.00 17.86 100 PHE B N 1
ATOM 3968 C CA . PHE B 1 120 ? -15.950 15.767 20.908 1.00 16.70 100 PHE B CA 1
ATOM 3969 C C . PHE B 1 120 ? -14.647 15.885 21.694 1.00 16.78 100 PHE B C 1
ATOM 3970 O O . PHE B 1 120 ? -14.462 15.227 22.719 1.00 17.38 100 PHE B O 1
ATOM 3987 N N . TRP B 1 121 ? -13.764 16.766 21.229 1.00 16.66 101 TRP B N 1
ATOM 3988 C CA . TRP B 1 121 ? -12.578 17.173 21.978 1.00 16.15 101 TRP B CA 1
ATOM 3989 C C . TRP B 1 121 ? -12.621 18.682 22.154 1.00 16.06 101 TRP B C 1
ATOM 3990 O O . TRP B 1 121 ? -13.162 19.411 21.317 1.00 17.88 101 TRP B O 1
ATOM 4011 N N . VAL B 1 122 ? -12.041 19.143 23.250 1.00 15.67 102 VAL B N 1
ATOM 4012 C CA . VAL B 1 122 ? -11.955 20.565 23.527 1.00 15.31 102 VAL B CA 1
ATOM 4013 C C . VAL B 1 122 ? -10.531 20.892 23.929 1.00 15.53 102 VAL B C 1
ATOM 4014 O O . VAL B 1 122 ? -9.959 20.204 24.770 1.00 17.29 102 VAL B O 1
ATOM 4027 N N . GLU B 1 123 ? -9.977 21.944 23.335 1.00 15.32 103 GLU B N 1
ATOM 4028 C CA . GLU B 1 123 ? -8.707 22.517 23.770 1.00 15.46 103 GLU B CA 1
ATOM 4029 C C . GLU B 1 123 ? -9.044 23.833 24.469 1.00 16.21 103 GLU B C 1
ATOM 4030 O O . GLU B 1 123 ? -9.816 24.638 23.938 1.00 17.29 103 GLU B O 1
ATOM 4042 N N . CYS B 1 124 ? -8.491 24.048 25.661 1.00 15.55 104 CYS B N 1
ATOM 4043 C CA . CYS B 1 124 ? -8.798 25.273 26.385 1.00 15.50 104 CYS B CA 1
ATOM 4044 C C . CYS B 1 124 ? -7.724 25.529 27.420 1.00 16.31 104 CYS B C 1
ATOM 4045 O O . CYS B 1 124 ? -6.730 24.804 27.520 1.00 17.30 104 CYS B O 1
ATOM 4053 N N . ARG B 1 125 ? -7.899 26.624 28.148 1.00 16.53 105 ARG B N 1
ATOM 4054 C CA . ARG B 1 125 ? -7.135 26.869 29.361 1.00 16.75 105 ARG B CA 1
ATOM 4055 C C . ARG B 1 125 ? -8.109 26.944 30.530 1.00 16.75 105 ARG B C 1
ATOM 4056 O O . ARG B 1 125 ? -9.325 27.019 30.351 1.00 17.32 105 ARG B O 1
ATOM 4077 N N . GLY B 1 126 ? -7.570 26.904 31.728 1.00 16.83 106 GLY B N 1
ATOM 4078 C CA . GLY B 1 126 ? -8.377 27.079 32.921 1.00 17.63 106 GLY B CA 1
ATOM 4079 C C . GLY B 1 126 ? -7.592 27.872 33.935 1.00 16.69 106 GLY B C 1
ATOM 4080 O O . GLY B 1 126 ? -6.361 27.855 33.944 1.00 17.64 106 GLY B O 1
ATOM 4084 N N . GLU B 1 127 ? -8.314 28.571 34.802 1.00 16.87 107 GLU B N 1
ATOM 4085 C CA . GLU B 1 127 ? -7.662 29.386 35.811 1.00 17.48 107 GLU B CA 1
ATOM 4086 C C . GLU B 1 127 ? -8.576 29.613 37.013 1.00 17.63 107 GLU B C 1
ATOM 4087 O O . GLU B 1 127 ? -9.799 29.739 36.876 1.00 18.08 107 GLU B O 1
ATOM 4099 N N . GLY B 1 128 ? -7.950 29.732 38.178 1.00 17.95 108 GLY B N 1
ATOM 4100 C CA . GLY B 1 128 ? -8.669 30.101 39.385 1.00 18.15 108 GLY B CA 1
ATOM 4101 C C . GLY B 1 128 ? -7.804 29.885 40.598 1.00 18.86 108 GLY B C 1
ATOM 4102 O O . GLY B 1 128 ? -6.701 29.341 40.526 1.00 19.63 108 GLY B O 1
ATOM 4106 N N . ALA B 1 129 ? -8.310 30.367 41.723 1.00 20.44 109 ALA B N 1
ATOM 4107 C CA . ALA B 1 129 ? -7.659 30.067 42.984 1.00 20.64 109 ALA B CA 1
ATOM 4108 C C . ALA B 1 129 ? -7.668 28.563 43.232 1.00 20.08 109 ALA B C 1
ATOM 4109 O O . ALA B 1 129 ? -8.593 27.847 42.861 1.00 21.14 109 ALA B O 1
ATOM 4116 N N . ILE B 1 130 ? -6.610 28.069 43.853 1.00 19.97 110 ILE B N 1
ATOM 4117 C CA . ILE B 1 130 ? -6.568 26.685 44.305 1.00 19.98 110 ILE B CA 1
ATOM 4118 C C . ILE B 1 130 ? -6.459 26.708 45.821 1.00 20.73 110 ILE B C 1
ATOM 4119 O O . ILE B 1 130 ? -5.541 27.314 46.385 1.00 21.88 110 ILE B O 1
ATOM 4135 N N . VAL B 1 131 ? -7.406 26.055 46.476 1.00 21.36 111 VAL B N 1
ATOM 4136 C CA . VAL B 1 131 ? -7.507 26.052 47.926 1.00 22.20 111 VAL B CA 1
ATOM 4137 C C . VAL B 1 131 ? -7.540 24.602 48.374 1.00 22.88 111 VAL B C 1
ATOM 4138 O O . VAL B 1 131 ? -8.591 24.082 48.767 1.00 24.96 111 VAL B O 1
ATOM 4151 N N . PHE B 1 132 ? -6.408 23.932 48.284 1.00 22.00 112 PHE B N 1
ATOM 4152 C CA . PHE B 1 132 ? -6.310 22.513 48.569 1.00 22.36 112 PHE B CA 1
ATOM 4153 C C . PHE B 1 132 ? -6.050 22.303 50.047 1.00 22.12 112 PHE B C 1
ATOM 4154 O O . PHE B 1 132 ? -5.268 23.039 50.655 1.00 23.80 112 PHE B O 1
ATOM 4171 N N . PRO B 1 133 ? -6.667 21.300 50.644 1.00 23.56 113 PRO B N 1
ATOM 4172 C CA . PRO B 1 133 ? -6.496 21.107 52.085 1.00 24.75 113 PRO B CA 1
ATOM 4173 C C . PRO B 1 133 ? -5.042 20.871 52.449 1.00 23.66 113 PRO B C 1
ATOM 4174 O O . PRO B 1 133 ? -4.391 19.977 51.909 1.00 25.14 113 PRO B O 1
ATOM 4185 N N . GLY B 1 134 ? -4.550 21.662 53.393 1.00 25.31 114 GLY B N 1
ATOM 4186 C CA . GLY B 1 134 ? -3.200 21.504 53.885 1.00 26.98 114 GLY B CA 1
ATOM 4187 C C . GLY B 1 134 ? -2.115 22.106 53.025 1.00 26.55 114 GLY B C 1
ATOM 4188 O O . GLY B 1 134 ? -0.927 21.859 53.287 1.00 28.35 114 GLY B O 1
ATOM 4192 N N . TYR B 1 135 ? -2.480 22.899 52.025 1.00 24.13 115 TYR B N 1
ATOM 4193 C CA . TYR B 1 135 ? -1.522 23.601 51.187 1.00 23.91 115 TYR B CA 1
ATOM 4194 C C . TYR B 1 135 ? -1.817 25.088 51.257 1.00 24.27 115 TYR B C 1
ATOM 4195 O O . TYR B 1 135 ? -2.961 25.478 51.500 1.00 25.84 115 TYR B O 1
ATOM 4213 N N . PRO B 1 136 ? -0.827 25.943 51.017 1.00 24.01 116 PRO B N 1
ATOM 4214 C CA . PRO B 1 136 ? -1.116 27.379 50.969 1.00 24.45 116 PRO B CA 1
ATOM 4215 C C . PRO B 1 136 ? -2.060 27.679 49.814 1.00 23.66 116 PRO B C 1
ATOM 4216 O O . PRO B 1 136 ? -1.998 27.054 48.756 1.00 23.57 116 PRO B O 1
ATOM 4227 N N . ARG B 1 137 ? -2.954 28.628 50.026 1.00 25.65 117 ARG B N 1
ATOM 4228 C CA . ARG B 1 137 ? -3.783 29.104 48.929 1.00 26.63 117 ARG B CA 1
ATOM 4229 C C . ARG B 1 137 ? -2.888 29.606 47.801 1.00 26.63 117 ARG B C 1
ATOM 4230 O O . ARG B 1 137 ? -1.876 30.261 48.038 1.00 28.18 117 ARG B O 1
ATOM 4251 N N . GLY B 1 138 ? -3.266 29.292 46.568 1.00 26.11 118 GLY B N 1
ATOM 4252 C CA . GLY B 1 138 ? -2.481 29.676 45.416 1.00 26.66 118 GLY B CA 1
ATOM 4253 C C . GLY B 1 138 ? -3.384 30.064 44.264 1.00 23.03 118 GLY B C 1
ATOM 4254 O O . GLY B 1 138 ? -4.608 30.103 44.382 1.00 24.24 118 GLY B O 1
ATOM 4258 N N A GLN B 1 139 ? -2.750 30.377 43.151 0.66 21.39 119 GLN B N 1
ATOM 4259 N N B GLN B 1 139 ? -2.744 30.335 43.133 0.34 23.54 119 GLN B N 1
ATOM 4260 C CA A GLN B 1 139 ? -3.446 30.633 41.905 0.66 20.25 119 GLN B CA 1
ATOM 4261 C CA B GLN B 1 139 ? -3.430 30.659 41.891 0.34 24.25 119 GLN B CA 1
ATOM 4262 C C A GLN B 1 139 ? -2.968 29.565 40.945 0.66 21.29 119 GLN B C 1
ATOM 4263 C C B GLN B 1 139 ? -2.959 29.673 40.836 0.34 23.29 119 GLN B C 1
ATOM 4264 O O A GLN B 1 139 ? -1.770 29.320 40.839 0.66 25.23 119 GLN B O 1
ATOM 4265 O O B GLN B 1 139 ? -1.765 29.614 40.526 0.34 25.45 119 GLN B O 1
ATOM 4292 N N . TYR B 1 140 ? -3.895 28.925 40.270 1.00 20.18 120 TYR B N 1
ATOM 4293 C CA . TYR B 1 140 ? -3.602 27.836 39.348 1.00 18.83 120 TYR B CA 1
ATOM 4294 C C . TYR B 1 140 ? -4.037 28.238 37.950 1.00 18.94 120 TYR B C 1
ATOM 4295 O O . TYR B 1 140 ? -5.172 28.671 37.742 1.00 20.21 120 TYR B O 1
ATOM 4314 N N . ARG B 1 141 ? -3.140 28.070 36.998 1.00 17.90 121 ARG B N 1
ATOM 4315 C CA . ARG B 1 141 ? -3.422 28.248 35.588 1.00 18.15 121 ARG B CA 1
ATOM 4316 C C . ARG B 1 141 ? -2.871 27.042 34.842 1.00 17.89 121 ARG B C 1
ATOM 4317 O O . ARG B 1 141 ? -1.768 26.584 35.144 1.00 19.69 121 ARG B O 1
ATOM 4338 N N . ASN B 1 142 ? -3.612 26.545 33.862 1.00 17.04 122 ASN B N 1
ATOM 4339 C CA . ASN B 1 142 ? -3.071 25.439 33.088 1.00 16.20 122 ASN B CA 1
ATOM 4340 C C . ASN B 1 142 ? -3.763 25.365 31.741 1.00 16.21 122 ASN B C 1
ATOM 4341 O O . ASN B 1 142 ? -4.824 25.950 31.523 1.00 17.48 122 ASN B O 1
ATOM 4352 N N . HIS B 1 143 ? -3.142 24.616 30.845 1.00 16.64 123 HIS B N 1
ATOM 4353 C CA . HIS B 1 143 ? -3.707 24.240 29.557 1.00 16.32 123 HIS B CA 1
ATOM 4354 C C . HIS B 1 143 ? -4.396 22.882 29.722 1.00 15.48 123 HIS B C 1
ATOM 4355 O O . HIS B 1 143 ? -3.911 22.000 30.434 1.00 17.00 123 HIS B O 1
ATOM 4369 N N . PHE B 1 144 ? -5.543 22.712 29.059 1.00 15.17 124 PHE B N 1
ATOM 4370 C CA . PHE B 1 144 ? -6.285 21.464 29.170 1.00 15.48 124 PHE B CA 1
ATOM 4371 C C . PHE B 1 144 ? -6.786 20.964 27.825 1.00 15.31 124 PHE B C 1
ATOM 4372 O O . PHE B 1 144 ? -7.083 21.743 26.910 1.00 16.52 124 PHE B O 1
ATOM 4389 N N . LEU B 1 145 ? -6.897 19.643 27.735 1.00 14.58 125 LEU B N 1
ATOM 4390 C CA . LEU B 1 145 ? -7.685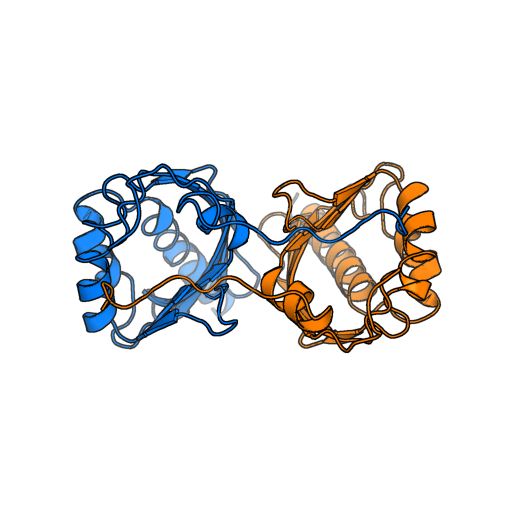 18.989 26.695 1.00 15.10 125 LEU B CA 1
ATOM 4391 C C . LEU B 1 145 ? -8.782 18.214 27.390 1.00 15.04 125 LEU B C 1
ATOM 4392 O O . LEU B 1 145 ? -8.543 17.569 28.404 1.00 16.53 125 LEU B O 1
ATOM 4408 N N . HIS B 1 146 ? -9.983 18.252 26.817 1.00 15.30 126 HIS B N 1
ATOM 4409 C CA . HIS B 1 146 ? -11.091 17.471 27.315 1.00 15.89 126 HIS B CA 1
ATOM 4410 C C . HIS B 1 146 ? -11.614 16.563 26.215 1.00 15.47 126 HIS B C 1
ATOM 4411 O O . HIS B 1 146 ? -11.678 16.959 25.055 1.00 16.51 126 HIS B O 1
ATOM 4425 N N . SER B 1 147 ? -12.044 15.381 26.618 1.00 15.69 127 SER B N 1
ATOM 4426 C CA . SER B 1 147 ? -12.752 14.435 25.775 1.00 15.60 127 SER B CA 1
ATOM 4427 C C . SER B 1 147 ? -14.171 14.291 26.300 1.00 16.31 127 SER B C 1
ATOM 4428 O O . SER B 1 147 ? -14.360 14.083 27.505 1.00 16.67 127 SER B O 1
ATOM 4436 N N . PHE B 1 148 ? -15.153 14.379 25.400 1.00 15.76 128 PHE B N 1
ATOM 4437 C CA . PHE B 1 148 ? -16.563 14.175 25.730 1.00 16.26 128 PHE B CA 1
ATOM 4438 C C . PHE B 1 148 ? -17.149 13.106 24.822 1.00 17.29 128 PHE B C 1
ATOM 4439 O O . PHE B 1 148 ? -17.222 13.298 23.599 1.00 18.67 128 PHE B O 1
ATOM 4456 N N . ARG B 1 149 ? -17.644 12.022 25.422 1.00 17.55 129 ARG B N 1
ATOM 4457 C CA . ARG B 1 149 ? -18.378 10.998 24.692 1.00 18.77 129 ARG B CA 1
ATOM 4458 C C . ARG B 1 149 ? -19.817 10.969 25.203 1.00 18.36 129 ARG B C 1
ATOM 4459 O O . ARG B 1 149 ? -20.064 11.012 26.415 1.00 19.59 129 ARG B O 1
ATOM 4480 N N . PHE B 1 150 ? -20.757 10.874 24.271 1.00 18.60 130 PHE B N 1
ATOM 4481 C CA . PHE B 1 150 ? -22.180 11.009 24.524 1.00 19.62 130 PHE B CA 1
ATOM 4482 C C . PHE B 1 150 ? -22.928 9.708 24.303 1.00 21.54 130 PHE B C 1
ATOM 4483 O O . PHE B 1 150 ? -22.533 8.861 23.494 1.00 23.12 130 PHE B O 1
ATOM 4500 N N A GLU B 1 151 ? -24.047 9.582 25.014 0.60 21.71 131 GLU B N 1
ATOM 4501 N N B GLU B 1 151 ? -24.046 9.573 25.016 0.40 22.78 131 GLU B N 1
ATOM 4502 C CA A GLU B 1 151 ? -25.015 8.512 24.812 0.60 22.53 131 GLU B CA 1
ATOM 4503 C CA B GLU B 1 151 ? -25.012 8.509 24.761 0.40 24.69 131 GLU B CA 1
ATOM 4504 C C A GLU B 1 151 ? -26.408 9.101 25.011 0.60 22.94 131 GLU B C 1
ATOM 4505 C C B GLU B 1 151 ? -26.412 9.053 25.017 0.40 24.20 131 GLU B C 1
ATOM 4506 O O A GLU B 1 151 ? -26.675 9.721 26.042 0.60 22.51 131 GLU B O 1
ATOM 4507 O O B GLU B 1 151 ? -26.692 9.564 26.104 0.40 24.14 131 GLU B O 1
ATOM 4530 N N . ASN B 1 152 ? -27.271 8.975 24.003 1.00 24.85 132 ASN B N 1
ATOM 4531 C CA . ASN B 1 152 ? -28.675 9.405 24.102 1.00 28.03 132 ASN B CA 1
ATOM 4532 C C . ASN B 1 152 ? -28.789 10.821 24.665 1.00 25.83 132 ASN B C 1
ATOM 4533 O O . ASN B 1 152 ? -29.575 11.103 25.580 1.00 29.03 132 ASN B O 1
ATOM 4545 N N . GLY B 1 153 ? -27.990 11.724 24.100 1.00 25.64 133 GLY B N 1
ATOM 4546 C CA . GLY B 1 153 ? -28.163 13.132 24.351 1.00 26.02 133 GLY B CA 1
ATOM 4547 C C . GLY B 1 153 ? -27.438 13.675 25.552 1.00 22.46 133 GLY B C 1
ATOM 4548 O O . GLY B 1 153 ? -27.537 14.885 25.809 1.00 22.29 133 GLY B O 1
ATOM 4552 N N . LEU B 1 154 ? -26.741 12.833 26.317 1.00 21.12 134 LEU B N 1
ATOM 4553 C CA . LEU B 1 154 ? -26.047 13.288 27.516 1.00 20.11 134 LEU B CA 1
ATOM 4554 C C . LEU B 1 154 ? -24.627 12.732 27.553 1.00 19.38 134 LEU B C 1
ATOM 4555 O O . LEU B 1 154 ? -24.282 11.786 26.836 1.00 20.13 134 LEU B O 1
ATOM 4571 N N . ILE B 1 155 ? -23.801 13.299 28.418 1.00 18.50 135 ILE B N 1
ATOM 4572 C CA . ILE B 1 155 ? -22.400 12.898 28.511 1.00 18.55 135 ILE B CA 1
ATOM 4573 C C . ILE B 1 155 ? -22.299 11.557 29.232 1.00 18.52 135 ILE B C 1
ATOM 4574 O O . ILE B 1 155 ? -22.742 11.429 30.376 1.00 19.35 135 ILE B O 1
ATOM 4590 N N . LYS B 1 156 ? -21.711 10.564 28.555 1.00 18.96 136 LYS B N 1
ATOM 4591 C CA . LYS B 1 156 ? -21.394 9.256 29.112 1.00 20.46 136 LYS B CA 1
ATOM 4592 C C . LYS B 1 156 ? -20.001 9.251 29.742 1.00 19.36 136 LYS B C 1
ATOM 4593 O O . LYS B 1 156 ? -19.802 8.602 30.772 1.00 20.17 136 LYS B O 1
ATOM 4612 N N . GLU B 1 157 ? -19.032 9.952 29.141 1.00 18.34 137 GLU B N 1
ATOM 4613 C CA . GLU B 1 157 ? -17.675 9.996 29.672 1.00 17.64 137 GLU B CA 1
ATOM 4614 C C . GLU B 1 157 ? -17.053 11.342 29.343 1.00 17.00 137 GLU B C 1
ATOM 4615 O O . GLU B 1 157 ? -16.916 11.703 28.164 1.00 17.83 137 GLU B O 1
ATOM 4627 N N . GLN B 1 158 ? -16.620 12.039 30.390 1.00 16.59 138 GLN B N 1
ATOM 4628 C CA . GLN B 1 158 ? -15.821 13.252 30.272 1.00 15.73 138 GLN B CA 1
ATOM 4629 C C . GLN B 1 158 ? -14.464 12.941 30.875 1.00 15.68 138 GLN B C 1
ATOM 4630 O O . GLN B 1 158 ? -14.378 12.314 31.927 1.00 17.27 138 GLN B O 1
ATOM 4644 N N . ARG B 1 159 ? -13.401 13.306 30.172 1.00 14.99 139 ARG B N 1
ATOM 4645 C CA . ARG B 1 159 ? -12.044 13.178 30.691 1.00 15.33 139 ARG B CA 1
ATOM 4646 C C . ARG B 1 159 ? -11.273 14.449 30.430 1.00 15.46 139 ARG B C 1
ATOM 4647 O O . ARG B 1 159 ? -11.340 15.001 29.332 1.00 16.56 139 ARG B O 1
ATOM 4668 N N . GLU B 1 160 ? -10.475 14.870 31.404 1.00 15.62 140 GLU B N 1
ATOM 4669 C CA . GLU B 1 160 ? -9.604 16.012 31.189 1.00 16.90 140 GLU B CA 1
ATOM 4670 C C . GLU B 1 160 ? -8.141 15.632 31.388 1.00 15.77 140 GLU B C 1
ATOM 4671 O O . GLU B 1 160 ? -7.801 14.767 32.199 1.00 16.36 140 GLU B O 1
ATOM 4683 N N . PHE B 1 161 ? -7.297 16.283 30.588 1.00 15.79 141 PHE B N 1
ATOM 4684 C CA . PHE B 1 161 ? -5.883 15.981 30.466 1.00 15.08 141 PHE B CA 1
ATOM 4685 C C . PHE B 1 161 ? -5.100 17.280 30.582 1.00 14.84 141 PHE B C 1
ATOM 4686 O O . PHE B 1 161 ? -5.370 18.244 29.859 1.00 16.09 141 PHE B O 1
ATOM 4703 N N . MET B 1 162 ? -4.101 17.306 31.456 1.00 15.10 142 MET B N 1
ATOM 4704 C CA . MET B 1 162 ? -3.249 18.481 31.638 1.00 15.80 142 MET B CA 1
ATOM 4705 C C . MET B 1 162 ? -1.853 18.015 32.044 1.00 15.80 142 MET B C 1
ATOM 4706 O O . MET B 1 162 ? -1.593 16.819 32.184 1.00 17.58 142 MET B O 1
ATOM 4720 N N . ASN B 1 163 ? -0.960 18.983 32.221 1.00 16.23 143 ASN B N 1
ATOM 4721 C CA . ASN B 1 163 ? 0.370 18.753 32.739 1.00 15.90 143 ASN B CA 1
ATOM 4722 C C . ASN B 1 163 ? 0.338 18.951 34.251 1.00 15.60 143 ASN B C 1
ATOM 4723 O O . ASN B 1 163 ? 0.219 20.098 34.711 1.00 16.53 143 ASN B O 1
ATOM 4734 N N . PRO B 1 164 ? 0.429 17.890 35.059 1.00 15.40 144 PRO B N 1
ATOM 4735 C CA . PRO B 1 164 ? 0.342 18.078 36.517 1.00 16.40 144 PRO B CA 1
ATOM 4736 C C . PRO B 1 164 ? 1.438 18.935 37.111 1.00 16.11 144 PRO B C 1
ATOM 4737 O O . PRO B 1 164 ? 1.253 19.480 38.207 1.00 16.97 144 PRO B O 1
ATOM 4748 N N . CYS B 1 165 ? 2.549 19.125 36.407 1.00 16.69 145 CYS B N 1
ATOM 4749 C CA . CYS B 1 165 ? 3.619 19.956 36.936 1.00 17.78 145 CYS B CA 1
ATOM 4750 C C . CYS B 1 165 ? 3.156 21.385 37.210 1.00 17.62 145 CYS B C 1
ATOM 4751 O O . CYS B 1 165 ? 3.606 22.005 38.177 1.00 18.68 145 CYS B O 1
ATOM 4759 N N . GLU B 1 166 ? 2.209 21.901 36.423 1.00 17.12 146 GLU B N 1
ATOM 4760 C CA . GLU B 1 166 ? 1.716 23.247 36.695 1.00 18.52 146 GLU B CA 1
ATOM 4761 C C . GLU B 1 166 ? 0.867 23.279 37.956 1.00 18.23 146 GLU B C 1
ATOM 4762 O O . GLU B 1 166 ? 0.867 24.286 38.668 1.00 19.97 146 GLU B O 1
ATOM 4774 N N . GLN B 1 167 ? 0.151 22.199 38.245 1.00 17.06 147 GLN B N 1
ATOM 4775 C CA . GLN B 1 167 ? -0.621 22.151 39.482 1.00 16.95 147 GLN B CA 1
ATOM 4776 C C . GLN B 1 167 ? 0.311 21.998 40.676 1.00 17.07 147 GLN B C 1
ATOM 4777 O O . GLN B 1 167 ? 0.119 22.657 41.703 1.00 18.19 147 GLN B O 1
ATOM 4791 N N . PHE B 1 168 ? 1.386 21.212 40.529 1.00 17.80 148 PHE B N 1
ATOM 4792 C CA . PHE B 1 168 ? 2.413 21.177 41.567 1.00 18.29 148 PHE B CA 1
ATOM 4793 C C . PHE B 1 168 ? 2.901 22.590 41.885 1.00 18.69 148 PHE B C 1
ATOM 4794 O O . PHE B 1 168 ? 2.994 22.988 43.053 1.00 19.63 148 PHE B O 1
ATOM 4811 N N . ARG B 1 169 ? 3.284 23.344 40.842 1.00 19.43 149 ARG B N 1
ATOM 4812 C CA . ARG B 1 169 ? 3.768 24.701 41.060 1.00 21.03 149 ARG B CA 1
ATOM 4813 C C . ARG B 1 169 ? 2.755 25.553 41.810 1.00 20.05 149 ARG B C 1
ATOM 4814 O O . ARG B 1 169 ? 3.122 26.305 42.718 1.00 21.82 149 ARG B O 1
ATOM 4835 N N . SER B 1 170 ? 1.474 25.431 41.469 1.00 19.77 150 SER B N 1
ATOM 4836 C CA . SER B 1 170 ? 0.477 26.254 42.123 1.00 20.22 150 SER B CA 1
ATOM 4837 C C . SER B 1 170 ? 0.336 25.927 43.601 1.00 19.48 150 SER B C 1
ATOM 4838 O O . SER B 1 170 ? -0.141 26.778 44.352 1.00 21.15 150 SER B O 1
ATOM 4846 N N . LEU B 1 171 ? 0.710 24.713 44.004 1.00 18.81 151 LEU B N 1
ATOM 4847 C CA . LEU B 1 171 ? 0.648 24.217 45.370 1.00 19.43 151 LEU B CA 1
ATOM 4848 C C . LEU B 1 171 ? 1.959 24.402 46.130 1.00 20.85 151 LEU B C 1
ATOM 4849 O O . LEU B 1 171 ? 2.023 24.019 47.303 1.00 22.74 151 LEU B O 1
ATOM 4865 N N . GLY B 1 172 ? 2.992 24.975 45.506 1.00 21.13 152 GLY B N 1
ATOM 4866 C CA . GLY B 1 172 ? 4.283 25.100 46.151 1.00 22.85 152 GLY B CA 1
ATOM 4867 C C . GLY B 1 172 ? 5.083 23.821 46.229 1.00 23.60 152 GLY B C 1
ATOM 4868 O O . GLY B 1 172 ? 6.055 23.760 46.981 1.00 25.51 152 GLY B O 1
ATOM 4872 N N . ILE B 1 173 ? 4.705 22.801 45.458 1.00 22.55 153 ILE B N 1
ATOM 4873 C CA . ILE B 1 173 ? 5.405 21.526 45.414 1.00 22.42 153 ILE B CA 1
ATOM 4874 C C . ILE B 1 173 ? 6.529 21.617 44.388 1.00 22.78 153 ILE B C 1
ATOM 4875 O O . ILE B 1 173 ? 6.310 22.040 43.244 1.00 23.83 153 ILE B O 1
ATOM 4891 N N . GLU B 1 174 ? 7.741 21.242 44.801 1.00 24.92 154 GLU B N 1
ATOM 4892 C CA . GLU B 1 174 ? 8.896 21.255 43.912 1.00 26.66 154 GLU B CA 1
ATOM 4893 C C . GLU B 1 174 ? 8.704 20.298 42.740 1.00 25.96 154 GLU B C 1
ATOM 4894 O O . GLU B 1 174 ? 8.308 19.142 42.909 1.00 27.05 154 GLU B O 1
ATOM 4898 N N . VAL B 1 175 ? 8.983 20.778 41.541 1.00 25.40 155 VAL B N 1
ATOM 4899 C CA . VAL B 1 175 ? 8.876 19.969 40.329 1.00 25.62 155 VAL B CA 1
ATOM 4900 C C . VAL B 1 175 ? 10.268 19.454 39.987 1.00 26.02 155 VAL B C 1
ATOM 4901 O O . VAL B 1 175 ? 11.189 20.262 39.878 1.00 25.56 155 VAL B O 1
ATOM 4914 N N . PRO B 1 176 ? 10.460 18.152 39.774 1.00 30.32 156 PRO B N 1
ATOM 4915 C CA . PRO B 1 176 ? 11.790 17.689 39.363 1.00 32.87 156 PRO B CA 1
ATOM 4916 C C . PRO B 1 176 ? 12.143 18.240 37.998 1.00 30.77 156 PRO B C 1
ATOM 4917 O O . PRO B 1 176 ? 11.278 18.559 37.172 1.00 27.61 156 PRO B O 1
ATOM 4928 N N . GLU B 1 177 ? 13.445 18.363 37.780 1.00 34.40 157 GLU B N 1
ATOM 4929 C CA . GLU B 1 177 ? 13.970 18.927 36.550 1.00 36.45 157 GLU B CA 1
ATOM 4930 C C . GLU B 1 177 ? 14.744 17.833 35.846 1.00 34.29 157 GLU B C 1
ATOM 4931 O O . GLU B 1 177 ? 15.747 17.347 36.371 1.00 35.32 157 GLU B O 1
ATOM 4943 N N . VAL B 1 178 ? 14.295 17.468 34.651 1.00 28.94 158 VAL B N 1
ATOM 4944 C CA . VAL B 1 178 ? 15.056 16.550 33.810 1.00 26.45 158 VAL B CA 1
ATOM 4945 C C . VAL B 1 178 ? 16.333 17.244 33.349 1.00 26.19 158 VAL B C 1
ATOM 4946 O O . VAL B 1 178 ? 16.302 18.380 32.855 1.00 29.17 158 VAL B O 1
ATOM 4959 N N . ARG B 1 179 ? 17.465 16.564 33.487 1.00 24.74 159 ARG B N 1
ATOM 4960 C CA . ARG B 1 179 ? 18.731 17.140 33.064 1.00 26.64 159 ARG B CA 1
ATOM 4961 C C . ARG B 1 179 ? 18.800 17.081 31.542 1.00 25.60 159 ARG B C 1
ATOM 4962 O O . ARG B 1 179 ? 18.641 16.010 30.954 1.00 27.79 159 ARG B O 1
ATOM 4983 N N . ARG B 1 180 ? 19.063 18.217 30.901 1.00 26.50 160 ARG B N 1
ATOM 4984 C CA . ARG B 1 180 ? 19.039 18.301 29.443 1.00 28.50 160 ARG B CA 1
ATOM 4985 C C . ARG B 1 180 ? 20.426 18.489 28.830 1.00 28.38 160 ARG B C 1
ATOM 4986 O O . ARG B 1 180 ? 20.548 18.704 27.612 1.00 28.48 160 ARG B O 1
ATOM 5007 N N . ASP B 1 181 ? 21.478 18.403 29.636 1.00 29.96 161 ASP B N 1
ATOM 5008 C CA . ASP B 1 181 ? 22.813 18.706 29.125 1.00 30.04 161 ASP B CA 1
ATOM 5009 C C . ASP B 1 181 ? 23.199 17.810 27.956 1.00 29.08 161 ASP B C 1
ATOM 5010 O O . ASP B 1 181 ? 23.930 18.238 27.039 1.00 30.30 161 ASP B O 1
ATOM 5019 N N . GLY B 1 182 ? 22.777 16.550 27.995 1.00 27.47 162 GLY B N 1
ATOM 5020 C CA . GLY B 1 182 ? 23.199 15.606 26.986 1.00 27.22 162 GLY B CA 1
ATOM 5021 C C . GLY B 1 182 ? 22.365 15.645 25.735 1.00 28.03 162 GLY B C 1
ATOM 5022 O O . GLY B 1 182 ? 22.618 14.845 24.823 1.00 28.48 162 GLY B O 1
ATOM 5026 N N . LEU B 1 183 ? 21.355 16.575 25.668 1.00 29.21 163 LEU B N 1
ATOM 5027 C CA . LEU B 1 183 ? 20.407 16.670 24.575 1.00 29.29 163 LEU B CA 1
ATOM 5028 C C . LEU B 1 183 ? 20.728 17.862 23.686 1.00 33.62 163 LEU B C 1
ATOM 5029 O O . LEU B 1 183 ? 21.245 18.867 24.170 1.00 35.91 163 LEU B O 1
ATOM 5045 N N . PRO B 1 184 ? 20.403 17.804 22.390 1.00 39.54 164 PRO B N 1
ATOM 5046 C CA . PRO B 1 184 ? 20.596 18.959 21.506 1.00 43.11 164 PRO B CA 1
ATOM 5047 C C . PRO B 1 184 ? 19.856 20.198 21.983 1.00 43.86 164 PRO B C 1
ATOM 5048 O O . PRO B 1 184 ? 18.731 20.023 22.456 1.00 45.89 164 PRO B O 1
#

Radius of gyration: 20.27 Å; Cα contacts (8 Å, |Δi|>4): 684; chains: 2; bounding box: 53×30×59 Å

Secondary structure (DSSP, 8-state):
-HHHHHHHHHHHHHHHHHHHHT--GGGGGGGGGGEEEEEEEEES--TTSS-EEEESHHHHHHHHHHHHHHSTT-EEEEEEEEE-SSTTEEEEEEEEEEEE--TTS--EEEEEEEEEEEEEETTEEEEEEEE--HHHHHHHTTPPPP----TT--/-HHHHHHHHHHHHHHHHHHHH--GGGGGGGGGGEEEEEEEEES--TTSS-EEEESHHHHHHHHHHHHHHSTT-EEEEEEEE--SSTTEEEEEEEEEEEE--TTS--EEEEEEEEEEEEEETTEEEEEEEE--HHHHHHHTTPPPP----TT--